Protein AF-A0A1H7Q7K9-F1 (afdb_monomer_lite)

pLDDT: mean 92.27, std 8.22, range [51.34, 98.81]

Foldseek 3Di:
DDPLLLLLLCLLPVPADQAFALQDLVSLLCCLVPVLLVQLPCVVWPCQVPDADPVRHRLNVVLSVLLSVLSNVLSVDDADPDLVSVVVSLVVSLVVSCVSCVVHPTPQASLSSLLSNLSSLSNSCNHPPHDCSNCQNRAANDAPLVQCCCVPPLVHDHDPDHSRH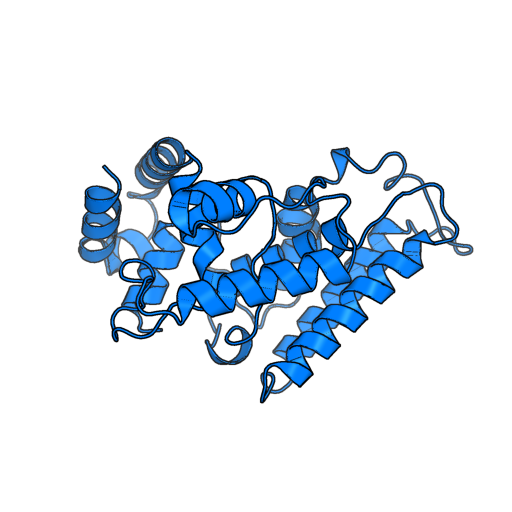DHPVVRVVVRVSLVCSQQDPSNPDQADPVRHGDGNSSVNSVSVLVSPCLVVSVVVCVVCCPPDPSCVVCVVSSVVSNVVSD

Organism: Ruminococcus albus (NCBI:txid1264)

Secondary structure (DSSP, 8-state):
--HHHHHHHHHH-TTS-TT-BTT-HHHHHHIIIIIIHHHT-GGGSTTTTT-B-TTS-BHHHHHHHHHHHHHHHHHHSPPPSSHHHHHHHHHHHHHHHHHTTTTSS----HHHHHHHHHHHHHHHHTSBT--GGGGTTPPP--SHHHHHHHHHTS-PPPPSS-GGG--HHHHHHHHHHHHHHHHSTT-SSSB-TTSPBPPHHHHHHHHHIIIIIHHHHHHHHHHHTTT-HHHHHHHHHHHHHHHTT-

Sequence (246 aa):
MTKNDWIKLKVLFPYVSTECNISNQEQIENVVCKTAYNDMAPRTLPDISKVKDENGNLLKDVMLKYVTDRFIKYFDESAPKDKHIFDKWHKDTCNEMIKVFEKSSVNFTYGKAQKLINIAFKNFLLFNGAKEEYFTYCHTPIDNNVLYWCKKVAGIKRINCAWSNMNEELYIELQEKISEYLKSDKNTKYLYEDGRPISNLVVDFYAWIEGGNTEKLIIEWGNISTKVKFYIDNEKIINTVLENLQ

Structure (mmCIF, N/CA/C/O backbone):
data_AF-A0A1H7Q7K9-F1
#
_entry.id   AF-A0A1H7Q7K9-F1
#
loop_
_atom_site.group_PDB
_atom_site.id
_atom_site.type_symbol
_atom_site.label_atom_id
_atom_site.label_alt_id
_atom_site.label_comp_id
_atom_site.label_asym_id
_atom_site.label_entity_id
_atom_site.label_seq_id
_atom_site.pdbx_PDB_ins_code
_atom_site.Cartn_x
_atom_site.Cartn_y
_atom_site.Cartn_z
_atom_site.occupancy
_atom_site.B_iso_or_equiv
_atom_site.auth_seq_id
_atom_site.auth_comp_id
_atom_site.auth_asym_id
_atom_site.auth_atom_id
_atom_site.pdbx_PDB_model_num
ATOM 1 N N . MET A 1 1 ? -13.452 5.553 8.633 1.00 89.12 1 MET A N 1
ATOM 2 C CA . MET A 1 1 ? -12.389 5.764 9.621 1.00 89.12 1 MET A CA 1
ATOM 3 C C . MET A 1 1 ? -12.708 6.988 10.445 1.00 89.12 1 MET A C 1
ATOM 5 O O . MET A 1 1 ? -12.860 8.084 9.911 1.00 89.12 1 MET A O 1
ATOM 9 N N . THR A 1 2 ? -12.822 6.801 11.751 1.00 91.06 2 THR A N 1
ATOM 10 C CA . THR A 1 2 ? -12.902 7.886 12.726 1.00 91.06 2 THR A CA 1
ATOM 11 C C . THR A 1 2 ? -11.518 8.513 12.932 1.00 91.06 2 THR A C 1
ATOM 13 O O . THR A 1 2 ? -10.493 7.966 12.521 1.00 91.06 2 THR A O 1
ATOM 16 N N . LYS A 1 3 ? -11.455 9.657 13.625 1.00 89.50 3 LYS A N 1
ATOM 17 C CA . LYS A 1 3 ? -10.175 10.251 14.052 1.00 89.50 3 LYS A CA 1
ATOM 18 C C . LYS A 1 3 ? -9.341 9.275 14.899 1.00 89.50 3 LYS A C 1
ATOM 20 O O . LYS A 1 3 ? -8.119 9.263 14.794 1.00 89.50 3 LYS A O 1
ATOM 25 N N . ASN A 1 4 ? -9.988 8.458 15.724 1.00 91.50 4 ASN A N 1
ATOM 26 C CA . ASN A 1 4 ? -9.293 7.490 16.564 1.00 91.50 4 ASN A CA 1
ATOM 27 C C . ASN A 1 4 ? -8.711 6.342 15.740 1.00 91.50 4 ASN A C 1
ATOM 29 O O . ASN A 1 4 ? -7.586 5.941 16.019 1.00 91.50 4 ASN A O 1
ATOM 33 N N . ASP A 1 5 ? -9.410 5.859 14.703 1.00 93.88 5 ASP A N 1
ATOM 34 C CA . ASP A 1 5 ? -8.844 4.871 13.771 1.00 93.88 5 ASP A CA 1
ATOM 35 C C . ASP A 1 5 ? -7.535 5.400 13.175 1.00 93.88 5 ASP A C 1
ATOM 37 O O . ASP A 1 5 ? -6.510 4.726 13.212 1.00 93.88 5 ASP A O 1
ATOM 41 N N . TRP A 1 6 ? -7.536 6.655 12.722 1.00 91.00 6 TRP A N 1
ATOM 42 C CA . TRP A 1 6 ? -6.348 7.324 12.196 1.00 91.00 6 TRP A CA 1
ATOM 43 C C . TRP A 1 6 ? -5.182 7.373 13.187 1.00 91.00 6 TRP A C 1
ATOM 45 O O . TRP A 1 6 ? -4.042 7.072 12.825 1.00 91.00 6 TRP A O 1
ATOM 55 N N . ILE A 1 7 ? -5.459 7.726 14.444 1.00 89.94 7 ILE A N 1
ATOM 56 C CA . ILE A 1 7 ? -4.451 7.742 15.511 1.00 89.94 7 ILE A CA 1
ATOM 57 C C . ILE A 1 7 ? -3.912 6.329 15.744 1.00 89.94 7 ILE A C 1
ATOM 59 O O . ILE A 1 7 ? -2.696 6.155 15.786 1.00 89.94 7 ILE A O 1
ATOM 63 N N . LYS A 1 8 ? -4.785 5.315 15.817 1.00 91.81 8 LYS A N 1
ATOM 64 C CA . LYS A 1 8 ? -4.384 3.909 15.968 1.00 91.81 8 LYS A CA 1
ATOM 65 C C . LYS A 1 8 ? -3.442 3.473 14.850 1.00 91.81 8 LYS A C 1
ATOM 67 O O . LYS A 1 8 ? -2.411 2.878 15.141 1.00 91.81 8 LYS A O 1
ATOM 72 N N . LEU A 1 9 ? -3.726 3.810 13.591 1.00 92.81 9 LEU A N 1
ATOM 73 C CA . LEU A 1 9 ? -2.841 3.454 12.474 1.00 92.81 9 LEU A CA 1
ATOM 74 C C . LEU A 1 9 ? -1.466 4.122 12.573 1.00 92.81 9 LEU A C 1
ATOM 76 O O . LEU A 1 9 ? -0.460 3.471 12.294 1.00 92.81 9 LEU A O 1
ATOM 80 N N . LYS A 1 10 ? -1.398 5.380 13.031 1.00 89.56 10 LYS A N 1
ATOM 81 C CA . LYS A 1 10 ? -0.114 6.040 13.323 1.00 89.56 10 LYS A CA 1
ATOM 82 C C . LYS A 1 10 ? 0.629 5.354 14.470 1.00 89.56 10 LYS A C 1
ATOM 84 O O . LYS A 1 10 ? 1.845 5.219 14.391 1.00 89.56 10 LYS A O 1
ATOM 89 N N . VAL A 1 11 ? -0.083 4.863 15.488 1.00 87.69 11 VAL A N 1
ATOM 90 C CA . VAL A 1 11 ? 0.513 4.052 16.563 1.00 87.69 11 VAL A CA 1
ATOM 91 C C . VAL A 1 11 ? 1.076 2.747 16.031 1.00 87.69 11 VAL A C 1
ATOM 93 O O . VAL A 1 11 ? 2.208 2.415 16.347 1.00 87.69 11 VAL A O 1
ATOM 96 N N . LEU A 1 12 ? 0.349 2.034 15.177 1.00 89.81 12 LEU A N 1
ATOM 97 C CA . LEU A 1 12 ? 0.816 0.769 14.603 1.00 89.81 12 LEU A CA 1
ATOM 98 C C . LEU A 1 12 ? 1.951 0.952 13.578 1.00 89.81 12 LEU A C 1
ATOM 100 O O . LEU A 1 12 ? 2.609 -0.022 13.212 1.00 89.81 12 LEU A O 1
ATOM 104 N N . PHE A 1 13 ? 2.191 2.179 13.103 1.00 89.00 13 PHE A N 1
ATOM 105 C CA . PHE A 1 13 ? 3.222 2.484 12.112 1.00 89.00 13 PHE A CA 1
ATOM 106 C C . PHE A 1 13 ? 3.835 3.889 12.317 1.00 89.00 13 PHE A C 1
ATOM 108 O O . PHE A 1 13 ? 3.563 4.813 11.545 1.00 89.00 13 PHE A O 1
ATOM 115 N N . PRO A 1 14 ? 4.704 4.062 13.332 1.00 84.56 14 PRO A N 1
ATOM 116 C CA . PRO A 1 14 ? 5.235 5.364 13.756 1.00 84.56 14 PRO A CA 1
ATOM 117 C C . PRO A 1 14 ? 6.349 5.917 12.855 1.00 84.56 14 PRO A C 1
ATOM 119 O O . PRO A 1 14 ? 6.965 6.929 13.171 1.00 84.56 14 PRO A O 1
ATOM 122 N N . TYR A 1 15 ? 6.630 5.261 11.729 1.00 83.38 15 TYR A N 1
ATOM 123 C CA . TYR A 1 15 ? 7.745 5.604 10.841 1.00 83.38 15 TYR A CA 1
ATOM 124 C C . TYR A 1 15 ? 7.428 6.743 9.863 1.00 83.38 15 TYR A C 1
ATOM 126 O O . TYR A 1 15 ? 8.313 7.196 9.138 1.00 83.38 15 TYR A O 1
ATOM 134 N N . VAL A 1 16 ? 6.174 7.202 9.823 1.00 84.62 16 VAL A N 1
ATOM 135 C CA . VAL A 1 16 ? 5.747 8.325 8.983 1.00 84.62 16 VAL A CA 1
ATOM 136 C C . VAL A 1 16 ? 5.704 9.599 9.814 1.00 84.62 16 VAL A C 1
ATOM 138 O O . VAL A 1 16 ? 4.976 9.681 10.802 1.00 84.62 16 VAL A O 1
ATOM 141 N N . SER A 1 17 ? 6.462 10.608 9.381 1.00 82.19 17 SER A N 1
ATOM 142 C CA . SER A 1 17 ? 6.472 11.926 10.020 1.00 82.19 17 SER A CA 1
ATOM 143 C C . SER A 1 17 ? 5.072 12.542 10.055 1.00 82.19 17 SER A C 1
ATOM 145 O O . SER A 1 17 ? 4.328 12.505 9.072 1.00 82.19 17 SER A O 1
ATOM 147 N N . THR A 1 18 ? 4.728 13.170 11.180 1.00 78.94 18 THR A N 1
ATOM 148 C CA . THR A 1 18 ? 3.452 13.876 11.364 1.00 78.94 18 THR A CA 1
ATOM 149 C C . THR A 1 18 ? 3.328 15.132 10.512 1.00 78.94 18 THR A C 1
ATOM 151 O O . THR A 1 18 ? 2.221 15.638 10.364 1.00 78.94 18 THR A O 1
ATOM 154 N N . GLU A 1 19 ? 4.429 15.604 9.926 1.00 85.25 19 GLU A N 1
ATOM 155 C CA . GLU A 1 19 ? 4.482 16.820 9.108 1.00 85.25 19 GLU A CA 1
ATOM 156 C C . GLU A 1 19 ? 4.319 16.545 7.603 1.00 85.25 19 GLU A C 1
ATOM 158 O O . GLU A 1 19 ? 4.239 17.478 6.802 1.00 85.25 19 GLU A O 1
ATOM 163 N N . CYS A 1 20 ? 4.270 15.275 7.189 1.00 91.06 20 CYS A N 1
ATOM 164 C CA . CYS A 1 20 ? 4.029 14.919 5.793 1.00 91.06 20 CYS A CA 1
ATOM 165 C C . CYS A 1 20 ? 2.588 15.249 5.374 1.00 91.06 20 CYS A C 1
ATOM 167 O O . CYS A 1 20 ? 1.647 15.057 6.144 1.00 91.06 20 CYS A O 1
ATOM 169 N N . ASN A 1 21 ? 2.406 15.724 4.144 1.00 94.44 21 ASN A N 1
ATOM 170 C CA . ASN A 1 21 ? 1.143 16.168 3.573 1.00 94.44 21 ASN A CA 1
ATOM 171 C C . ASN A 1 21 ? 0.949 15.578 2.171 1.00 94.44 21 ASN A C 1
ATOM 173 O O . ASN A 1 21 ? 1.862 15.585 1.347 1.00 94.44 21 ASN A O 1
ATOM 177 N N . ILE A 1 22 ? -0.257 15.078 1.903 1.00 93.94 22 ILE A N 1
ATOM 178 C CA . ILE A 1 22 ? -0.595 14.394 0.653 1.00 93.94 22 ILE A CA 1
ATOM 179 C C . ILE A 1 22 ? -0.565 15.308 -0.573 1.00 93.94 22 ILE A C 1
ATOM 181 O O . ILE A 1 22 ? -0.350 14.823 -1.674 1.00 93.94 22 ILE A O 1
ATOM 185 N N . SER A 1 23 ? -0.720 16.624 -0.406 1.00 93.50 23 SER A N 1
ATOM 186 C CA . SER A 1 23 ? -0.641 17.579 -1.516 1.00 93.50 23 SER A CA 1
ATOM 187 C C . SER A 1 23 ? 0.794 17.995 -1.864 1.00 93.50 23 SER A C 1
ATOM 189 O O . SER A 1 23 ? 0.994 18.817 -2.756 1.00 93.50 23 SER A O 1
ATOM 191 N N . ASN A 1 24 ? 1.805 17.507 -1.138 1.00 97.00 24 ASN A N 1
ATOM 192 C CA . ASN A 1 24 ? 3.201 17.848 -1.392 1.00 97.00 24 ASN A CA 1
ATOM 193 C C . ASN A 1 24 ? 3.852 16.800 -2.310 1.00 97.00 24 ASN A C 1
ATOM 195 O O . ASN A 1 24 ? 4.164 15.684 -1.890 1.00 97.00 24 ASN A O 1
ATOM 199 N N . GLN A 1 25 ? 4.103 17.192 -3.560 1.00 97.25 25 GLN A N 1
ATOM 200 C CA . GLN A 1 25 ? 4.668 16.317 -4.591 1.00 97.25 25 GLN A CA 1
ATOM 201 C C . GLN A 1 25 ? 6.080 15.808 -4.256 1.00 97.25 25 GLN A C 1
ATOM 203 O O . GLN A 1 25 ? 6.378 14.644 -4.512 1.00 97.25 25 GLN A O 1
ATOM 208 N N . GLU A 1 26 ? 6.928 16.618 -3.613 1.00 97.25 26 GLU A N 1
ATOM 209 C CA . GLU A 1 26 ? 8.268 16.188 -3.185 1.00 97.25 26 GLU A CA 1
ATOM 210 C C . GLU A 1 26 ? 8.178 15.109 -2.093 1.00 97.25 26 GLU A C 1
ATOM 212 O O . GLU A 1 26 ? 8.974 14.170 -2.039 1.00 97.25 26 GLU A O 1
ATOM 217 N N . GLN A 1 27 ? 7.185 15.204 -1.208 1.00 97.12 27 GLN A N 1
ATOM 218 C CA . GLN A 1 27 ? 6.954 14.187 -0.181 1.00 97.12 27 GLN A CA 1
ATOM 219 C C . GLN A 1 27 ? 6.380 12.896 -0.782 1.00 97.12 27 GLN A C 1
ATOM 221 O O . GLN A 1 27 ? 6.776 11.811 -0.349 1.00 97.12 27 GLN A O 1
ATOM 226 N N . ILE A 1 28 ? 5.525 12.997 -1.809 1.00 97.94 28 ILE A N 1
ATOM 227 C CA . ILE A 1 28 ? 5.085 11.844 -2.612 1.00 97.94 28 ILE A CA 1
ATOM 228 C C . ILE A 1 28 ? 6.293 11.153 -3.249 1.00 97.94 28 ILE A C 1
ATOM 230 O O . ILE A 1 28 ? 6.484 9.949 -3.060 1.00 97.94 28 ILE A O 1
ATOM 234 N N . GLU A 1 29 ? 7.138 11.912 -3.948 1.00 98.19 29 GLU A N 1
ATOM 235 C CA . GLU A 1 29 ? 8.346 11.392 -4.587 1.00 98.19 29 GLU A CA 1
ATOM 236 C C . GLU A 1 29 ? 9.267 10.715 -3.568 1.00 98.19 29 GLU A C 1
ATOM 238 O O . GLU A 1 29 ? 9.725 9.596 -3.788 1.00 98.19 29 GLU A O 1
ATOM 243 N N . ASN A 1 30 ? 9.496 11.344 -2.413 1.00 97.62 30 ASN A N 1
ATOM 244 C CA . ASN A 1 30 ? 10.330 10.774 -1.359 1.00 97.62 30 ASN A CA 1
ATOM 245 C C . ASN A 1 30 ? 9.807 9.414 -0.867 1.00 97.62 30 ASN A C 1
ATOM 247 O O . ASN A 1 30 ? 10.607 8.495 -0.674 1.00 97.62 30 ASN A O 1
ATOM 251 N N . VAL A 1 31 ? 8.493 9.246 -0.691 1.00 97.75 31 VAL A N 1
ATOM 252 C CA . VAL A 1 31 ? 7.916 7.944 -0.314 1.00 97.75 31 VAL A CA 1
ATOM 253 C C . VAL A 1 31 ? 8.143 6.911 -1.408 1.00 97.75 31 VAL A C 1
ATOM 255 O O . VAL A 1 31 ? 8.608 5.813 -1.101 1.00 97.75 31 VAL A O 1
ATOM 258 N N . VAL A 1 32 ? 7.853 7.246 -2.667 1.00 98.38 32 VAL A N 1
ATOM 259 C CA . VAL A 1 32 ? 8.001 6.320 -3.800 1.00 98.38 32 VAL A CA 1
ATOM 260 C C . VAL A 1 32 ? 9.465 5.909 -3.974 1.00 98.38 32 VAL A C 1
ATOM 262 O O . VAL A 1 32 ? 9.781 4.719 -3.961 1.00 98.38 32 VAL A O 1
ATOM 265 N N . CYS A 1 33 ? 10.367 6.885 -4.072 1.00 97.50 33 CYS A N 1
ATOM 266 C CA . CYS A 1 33 ? 11.774 6.692 -4.421 1.00 97.50 33 CYS A CA 1
ATOM 267 C C . CYS A 1 33 ? 12.642 6.164 -3.272 1.00 97.50 33 CYS A C 1
ATOM 269 O O . CYS A 1 33 ? 13.728 5.640 -3.530 1.00 97.50 33 CYS A O 1
ATOM 271 N N . LYS A 1 34 ? 12.201 6.300 -2.013 1.00 96.19 34 LYS A N 1
ATOM 272 C CA . LYS A 1 34 ? 12.960 5.845 -0.836 1.00 96.19 34 LYS A CA 1
ATOM 273 C C . LYS A 1 34 ? 12.191 4.797 -0.050 1.00 96.19 34 LYS A C 1
ATOM 275 O O . LYS A 1 34 ? 12.585 3.636 -0.061 1.00 96.19 34 LYS A O 1
ATOM 280 N N . THR A 1 35 ? 11.118 5.181 0.636 1.00 94.75 35 THR A N 1
ATOM 281 C CA . THR A 1 35 ? 10.438 4.302 1.600 1.00 94.75 35 THR A CA 1
ATOM 282 C C . THR A 1 35 ? 9.871 3.052 0.931 1.00 94.75 35 THR A C 1
ATOM 284 O O . THR A 1 35 ? 10.253 1.937 1.280 1.00 94.75 35 THR A O 1
ATOM 287 N N . ALA A 1 36 ? 9.012 3.230 -0.070 1.00 97.25 36 ALA A N 1
ATOM 288 C CA . ALA A 1 36 ? 8.368 2.136 -0.783 1.00 97.25 36 ALA A CA 1
ATOM 289 C C . ALA A 1 36 ? 9.356 1.342 -1.643 1.00 97.25 36 ALA A C 1
ATOM 291 O O . ALA A 1 36 ? 9.327 0.110 -1.641 1.00 97.25 36 ALA A O 1
ATOM 292 N N . TYR A 1 37 ? 10.272 2.033 -2.331 1.00 97.38 37 TYR A N 1
ATOM 293 C CA . TYR A 1 37 ? 11.316 1.376 -3.111 1.00 97.38 37 TYR A CA 1
ATOM 294 C C . TYR A 1 37 ? 12.200 0.468 -2.252 1.00 97.38 37 TYR A C 1
ATOM 296 O O . TYR A 1 37 ? 12.465 -0.658 -2.659 1.00 97.38 37 TYR A O 1
ATOM 304 N N . ASN A 1 38 ? 12.625 0.912 -1.064 1.00 95.25 38 ASN A N 1
ATOM 305 C CA . ASN A 1 38 ? 13.453 0.102 -0.169 1.00 95.25 38 ASN A CA 1
ATOM 306 C C . ASN A 1 38 ? 12.679 -1.085 0.422 1.00 95.25 38 ASN A C 1
ATOM 308 O O . ASN A 1 38 ? 13.246 -2.175 0.546 1.00 95.25 38 ASN A O 1
ATOM 312 N N . ASP A 1 39 ? 11.394 -0.901 0.741 1.00 94.00 39 ASP A N 1
ATOM 313 C CA . ASP A 1 39 ? 10.539 -1.955 1.303 1.00 94.00 39 ASP A CA 1
ATOM 314 C C . ASP A 1 39 ? 10.212 -3.067 0.290 1.00 94.00 39 ASP A C 1
ATOM 316 O O . ASP A 1 39 ? 10.193 -4.248 0.635 1.00 94.00 39 ASP A O 1
ATOM 320 N N . MET A 1 40 ? 10.110 -2.729 -1.001 1.00 94.75 40 MET A N 1
ATOM 321 C CA . MET A 1 40 ? 10.013 -3.693 -2.112 1.00 94.75 40 MET A CA 1
ATOM 322 C C . MET A 1 40 ? 11.236 -4.641 -2.207 1.00 94.75 40 MET A C 1
ATOM 324 O O . MET A 1 40 ? 11.249 -5.581 -3.003 1.00 94.75 40 MET A O 1
ATOM 328 N N . ALA A 1 41 ? 12.266 -4.446 -1.378 1.00 85.56 41 ALA A N 1
ATOM 329 C CA . ALA A 1 41 ? 13.483 -5.248 -1.309 1.00 85.56 41 ALA A CA 1
ATOM 330 C C . ALA A 1 41 ? 14.289 -5.236 -2.626 1.00 85.56 41 ALA A C 1
ATOM 332 O O . ALA A 1 41 ? 14.555 -6.292 -3.213 1.00 85.56 41 ALA A O 1
ATOM 333 N N . PRO A 1 42 ? 14.775 -4.061 -3.070 1.00 81.94 42 PRO A N 1
ATOM 334 C CA . PRO A 1 42 ? 15.469 -3.894 -4.346 1.00 81.94 42 PRO A CA 1
ATOM 335 C C . PRO A 1 42 ? 16.806 -4.642 -4.379 1.00 81.94 42 PRO A C 1
ATOM 337 O O . PRO A 1 42 ? 17.287 -5.013 -5.441 1.00 81.94 42 PRO A O 1
ATOM 340 N N . ARG A 1 43 ? 17.364 -4.983 -3.210 1.00 85.00 43 ARG A N 1
ATOM 341 C CA . ARG A 1 43 ? 18.500 -5.911 -3.063 1.00 85.00 43 ARG A CA 1
ATOM 342 C C . ARG A 1 43 ? 18.269 -7.298 -3.683 1.00 85.00 43 ARG A C 1
ATOM 344 O O . ARG A 1 43 ? 19.218 -8.055 -3.836 1.00 85.00 43 ARG A O 1
ATOM 351 N N . THR A 1 44 ? 17.020 -7.653 -3.989 1.00 86.88 44 THR A N 1
ATOM 352 C CA . THR A 1 44 ? 16.647 -8.902 -4.675 1.00 86.88 44 THR A CA 1
ATOM 353 C C . THR A 1 44 ? 16.596 -8.762 -6.200 1.00 86.88 44 THR A C 1
ATOM 355 O O . THR A 1 44 ? 16.273 -9.726 -6.890 1.00 86.88 44 THR A O 1
ATOM 358 N N . LEU A 1 45 ? 16.908 -7.576 -6.728 1.00 91.38 45 LEU A N 1
ATOM 359 C CA . LEU A 1 45 ? 16.941 -7.254 -8.149 1.00 91.38 45 LEU A CA 1
ATOM 360 C C . LEU A 1 45 ? 18.393 -6.978 -8.563 1.00 91.38 45 LEU A C 1
ATOM 362 O O . LEU A 1 45 ? 18.846 -5.834 -8.473 1.00 91.38 45 LEU A O 1
ATOM 366 N N . PRO A 1 46 ? 19.158 -8.006 -8.975 1.00 90.38 46 PRO A N 1
ATOM 367 C CA . PRO A 1 46 ? 20.505 -7.782 -9.481 1.00 90.38 46 PRO A CA 1
ATOM 368 C C . PRO A 1 46 ? 20.460 -6.831 -10.683 1.00 90.38 46 PRO A C 1
ATOM 370 O O . PRO A 1 46 ? 19.500 -6.822 -11.448 1.00 90.38 46 PRO A O 1
ATOM 373 N N . ASP A 1 47 ? 21.496 -6.005 -10.813 1.00 91.81 47 ASP A N 1
ATOM 374 C CA . ASP A 1 47 ? 21.706 -5.062 -11.920 1.00 91.81 47 ASP A CA 1
ATOM 375 C C . ASP A 1 47 ? 20.668 -3.940 -12.101 1.00 91.81 47 ASP A C 1
ATOM 377 O O . ASP A 1 47 ? 20.853 -3.097 -12.980 1.00 91.81 47 ASP A O 1
ATOM 381 N N . ILE A 1 48 ? 19.662 -3.814 -11.224 1.00 93.12 48 ILE A N 1
ATOM 382 C CA . ILE A 1 48 ? 18.678 -2.712 -11.282 1.00 93.12 48 ILE A CA 1
ATOM 383 C C . ILE A 1 48 ? 19.320 -1.317 -11.240 1.00 93.12 48 ILE A C 1
ATOM 385 O O . ILE A 1 48 ? 18.784 -0.366 -11.800 1.00 93.12 48 ILE A O 1
ATOM 389 N N . SER A 1 49 ? 20.488 -1.187 -10.611 1.00 90.56 49 SER A N 1
ATOM 390 C CA . SER A 1 49 ? 21.258 0.061 -10.551 1.00 90.56 49 SER A CA 1
ATOM 391 C C . SER A 1 49 ? 22.199 0.283 -11.740 1.00 90.56 49 SER A C 1
ATOM 393 O O . SER A 1 49 ? 22.910 1.286 -11.765 1.00 90.56 49 SER A O 1
ATOM 395 N N . LYS A 1 50 ? 22.250 -0.645 -12.701 1.00 93.81 50 LYS A N 1
ATOM 396 C CA . LYS A 1 50 ? 23.193 -0.621 -13.830 1.00 93.81 50 LYS A CA 1
ATOM 397 C C . LYS A 1 50 ? 22.503 -0.546 -15.186 1.00 93.81 50 LYS A C 1
ATOM 399 O O . LYS A 1 50 ? 23.069 0.033 -16.110 1.00 93.81 50 LYS A O 1
ATOM 404 N N . VAL A 1 51 ? 21.321 -1.149 -15.317 1.00 95.94 51 VAL A N 1
ATOM 405 C CA . VAL A 1 51 ? 20.593 -1.212 -16.590 1.00 95.94 51 VAL A CA 1
ATOM 406 C C . VAL A 1 51 ? 20.047 0.156 -16.997 1.00 95.94 51 VAL A C 1
ATOM 408 O O . VAL A 1 51 ? 19.527 0.907 -16.167 1.00 95.94 51 VAL A O 1
ATOM 411 N N . LYS A 1 52 ? 20.171 0.472 -18.288 1.00 97.06 52 LYS A N 1
ATOM 412 C CA . LYS A 1 52 ? 19.808 1.765 -18.870 1.00 97.06 52 LYS A CA 1
ATOM 413 C C . LYS A 1 52 ? 18.916 1.602 -20.098 1.00 97.06 52 LYS A C 1
ATOM 415 O O . LYS A 1 52 ? 18.963 0.556 -20.743 1.00 97.06 52 LYS A O 1
ATOM 420 N N . ASP A 1 53 ? 18.128 2.628 -20.400 1.00 94.81 53 ASP A N 1
ATOM 421 C CA . ASP A 1 53 ? 17.421 2.757 -21.675 1.00 94.81 53 ASP A CA 1
ATOM 422 C C . ASP A 1 53 ? 18.375 3.171 -22.816 1.00 94.81 53 ASP A C 1
ATOM 424 O O . ASP A 1 53 ? 19.575 3.383 -22.616 1.00 94.81 53 ASP A O 1
ATOM 428 N N . GLU A 1 54 ? 17.831 3.296 -24.027 1.00 92.88 54 GLU A N 1
ATOM 429 C CA . GLU A 1 54 ? 18.558 3.743 -25.225 1.00 92.88 54 GLU A CA 1
ATOM 430 C C . GLU A 1 54 ? 19.133 5.166 -25.114 1.00 92.88 54 GLU A C 1
ATOM 432 O O . GLU A 1 54 ? 20.104 5.492 -25.794 1.00 92.88 54 GLU A O 1
ATOM 437 N N . ASN A 1 55 ? 18.578 5.988 -24.220 1.00 94.31 55 ASN A N 1
ATOM 438 C CA . ASN A 1 55 ? 19.006 7.360 -23.957 1.00 94.31 55 ASN A CA 1
ATOM 439 C C . ASN A 1 55 ? 20.025 7.446 -22.805 1.00 94.31 55 ASN A C 1
ATOM 441 O O . ASN A 1 55 ? 20.482 8.534 -22.456 1.00 94.31 55 ASN A O 1
ATOM 445 N N . GLY A 1 56 ? 20.405 6.313 -22.206 1.00 95.31 56 GLY A N 1
ATOM 446 C CA . GLY A 1 56 ? 21.365 6.237 -21.108 1.00 95.31 56 GLY A CA 1
ATOM 447 C C . GLY A 1 56 ? 20.785 6.503 -19.712 1.00 95.31 56 GLY A C 1
ATOM 448 O O . GLY A 1 56 ? 21.563 6.550 -18.751 1.00 95.31 56 GLY A O 1
ATOM 449 N N . ASN A 1 57 ? 19.462 6.633 -19.567 1.00 97.06 57 ASN A N 1
ATOM 450 C CA . ASN A 1 57 ? 18.792 6.784 -18.273 1.00 97.06 57 ASN A CA 1
ATOM 451 C C . ASN A 1 57 ? 18.702 5.438 -17.561 1.00 97.06 57 ASN A C 1
ATOM 453 O O . ASN A 1 57 ? 18.403 4.424 -18.186 1.00 97.06 57 ASN A O 1
ATOM 457 N N . LEU A 1 58 ? 18.905 5.410 -16.242 1.00 97.31 58 LEU A N 1
ATOM 458 C CA . LEU A 1 58 ? 18.707 4.187 -15.465 1.00 97.31 58 LEU A CA 1
ATOM 459 C C . LEU A 1 58 ? 17.232 3.771 -15.503 1.00 97.31 58 LEU A C 1
ATOM 461 O O . LEU A 1 58 ? 16.359 4.551 -15.124 1.00 97.31 58 LEU A O 1
ATOM 465 N N . LEU A 1 59 ? 16.953 2.520 -15.881 1.00 97.88 59 LEU A N 1
ATOM 466 C CA . LEU A 1 59 ? 15.575 2.012 -15.985 1.00 97.88 59 LEU A CA 1
ATOM 467 C C . LEU A 1 59 ? 14.820 2.114 -14.652 1.00 97.88 59 LEU A C 1
ATOM 469 O O . LEU A 1 59 ? 13.635 2.428 -14.616 1.00 97.88 59 LEU A O 1
ATOM 473 N N . LYS A 1 60 ? 15.529 1.919 -13.535 1.00 96.94 60 LYS A N 1
ATOM 474 C CA . LYS A 1 60 ? 15.012 2.154 -12.182 1.00 96.94 60 LYS A CA 1
ATOM 475 C C . LYS A 1 60 ? 14.461 3.570 -12.015 1.00 96.94 60 LYS A C 1
ATOM 477 O O . LYS A 1 60 ? 13.369 3.730 -11.482 1.00 96.94 60 LYS A O 1
ATOM 482 N N . ASP A 1 61 ? 15.209 4.581 -12.440 1.00 97.81 61 ASP A N 1
ATOM 483 C CA . ASP A 1 61 ? 14.817 5.974 -12.241 1.00 97.81 61 ASP A CA 1
ATOM 484 C C . ASP A 1 61 ? 13.669 6.347 -13.196 1.00 97.81 61 ASP A C 1
ATOM 486 O O . ASP A 1 61 ? 12.746 7.047 -12.787 1.00 97.81 61 ASP A O 1
ATOM 490 N N . VAL A 1 62 ? 13.640 5.775 -14.409 1.00 98.12 62 VAL A N 1
ATOM 491 C CA . VAL A 1 62 ? 12.490 5.860 -15.333 1.00 98.12 62 VAL A CA 1
ATOM 492 C C . VAL A 1 62 ? 11.220 5.285 -14.691 1.00 98.12 62 VAL A C 1
ATOM 494 O O . VAL A 1 62 ? 10.186 5.953 -14.659 1.00 98.12 62 VAL A O 1
ATOM 497 N N . MET A 1 63 ? 11.295 4.075 -14.124 1.00 98.38 63 MET A N 1
ATOM 498 C CA . MET A 1 63 ? 10.173 3.437 -13.424 1.00 98.38 63 MET A CA 1
ATOM 499 C C . MET A 1 63 ? 9.725 4.258 -12.204 1.00 98.38 63 MET A C 1
ATOM 501 O O . MET A 1 63 ? 8.527 4.473 -12.026 1.00 98.38 63 MET A O 1
ATOM 505 N N . LEU A 1 64 ? 10.655 4.723 -11.362 1.00 98.56 64 LEU A N 1
ATOM 506 C CA . LEU A 1 64 ? 10.314 5.506 -10.168 1.00 98.56 64 LEU A CA 1
ATOM 507 C C . LEU A 1 64 ? 9.653 6.832 -10.537 1.00 98.56 64 LEU A C 1
ATOM 509 O O . LEU A 1 64 ? 8.636 7.179 -9.939 1.00 98.56 64 LEU A O 1
ATOM 513 N N . LYS A 1 65 ? 10.171 7.529 -11.554 1.00 98.50 65 LYS A N 1
ATOM 514 C CA . LYS A 1 65 ? 9.555 8.756 -12.058 1.00 98.50 65 LYS A CA 1
ATOM 515 C C . LYS A 1 65 ? 8.129 8.493 -12.543 1.00 98.50 65 LYS A C 1
ATOM 517 O O . LYS A 1 65 ? 7.216 9.210 -12.145 1.00 98.50 65 LYS A O 1
ATOM 522 N N . TYR A 1 66 ? 7.929 7.444 -13.345 1.00 98.62 66 TYR A N 1
ATOM 523 C CA . TYR A 1 66 ? 6.600 7.058 -13.819 1.00 98.62 66 TYR A CA 1
ATOM 524 C C . TYR A 1 66 ? 5.629 6.833 -12.652 1.00 98.62 66 TYR A C 1
ATOM 526 O O . TYR A 1 66 ? 4.534 7.389 -12.647 1.00 98.62 66 TYR A O 1
ATOM 534 N N . VAL A 1 67 ? 6.025 6.066 -11.633 1.00 98.69 67 VAL A N 1
ATOM 535 C CA . VAL A 1 67 ? 5.159 5.792 -10.476 1.00 98.69 67 VAL A CA 1
ATOM 536 C C . VAL A 1 67 ? 4.867 7.061 -9.669 1.00 98.69 67 VAL A C 1
ATOM 538 O O . VAL A 1 67 ? 3.720 7.271 -9.276 1.00 98.69 67 VAL A O 1
ATOM 541 N N . THR A 1 68 ? 5.857 7.929 -9.455 1.00 98.75 68 THR A N 1
ATOM 542 C CA . THR A 1 68 ? 5.656 9.228 -8.794 1.00 98.75 68 THR A CA 1
ATOM 543 C C . THR A 1 68 ? 4.632 10.079 -9.545 1.00 98.75 68 THR A C 1
ATOM 545 O O . THR A 1 68 ? 3.657 10.522 -8.938 1.00 98.75 68 THR A O 1
ATOM 548 N N . ASP A 1 69 ? 4.782 10.234 -10.864 1.00 98.62 69 ASP A N 1
ATOM 549 C CA . ASP A 1 69 ? 3.843 10.998 -11.697 1.00 98.62 69 ASP A CA 1
ATOM 550 C C . ASP A 1 69 ? 2.417 10.411 -11.615 1.00 98.62 69 ASP A C 1
ATOM 552 O O . ASP A 1 69 ? 1.427 11.145 -11.558 1.00 98.62 69 ASP A O 1
ATOM 556 N N . ARG A 1 70 ? 2.296 9.074 -11.561 1.00 98.56 70 ARG A N 1
ATOM 557 C CA . ARG A 1 70 ? 1.010 8.374 -11.399 1.00 98.56 70 ARG A CA 1
ATOM 558 C C . ARG A 1 70 ? 0.342 8.690 -10.064 1.00 98.56 70 ARG A C 1
ATOM 560 O O . ARG A 1 70 ? -0.873 8.876 -10.054 1.00 98.56 70 ARG A O 1
ATOM 567 N N . PHE A 1 71 ? 1.098 8.754 -8.968 1.00 98.75 71 PHE A N 1
ATOM 568 C CA . PHE A 1 71 ? 0.564 9.115 -7.652 1.00 98.75 71 PHE A CA 1
ATOM 569 C C . PHE A 1 71 ? 0.188 10.590 -7.553 1.00 98.75 71 PHE A C 1
ATOM 571 O O . PHE A 1 71 ? -0.888 10.888 -7.046 1.00 98.75 71 PHE A O 1
ATOM 578 N N . ILE A 1 72 ? 1.024 11.497 -8.067 1.00 98.44 72 ILE A N 1
ATOM 579 C CA . ILE A 1 72 ? 0.706 12.933 -8.113 1.00 98.44 72 ILE A CA 1
ATOM 580 C C . ILE A 1 72 ? -0.637 13.129 -8.818 1.00 98.44 72 ILE A C 1
ATOM 582 O O . ILE A 1 72 ? -1.570 13.677 -8.240 1.00 98.44 72 ILE A O 1
ATOM 586 N N . LYS A 1 73 ? -0.783 12.551 -10.016 1.00 98.06 73 LYS A N 1
ATOM 587 C CA . LYS A 1 73 ? -2.042 12.598 -10.761 1.00 98.06 73 LYS A CA 1
ATOM 588 C C . LYS A 1 73 ? -3.210 11.969 -9.992 1.00 98.06 73 LYS A C 1
ATOM 590 O O . LYS A 1 73 ? -4.303 12.521 -9.998 1.00 98.06 73 LYS A O 1
ATOM 595 N N . TYR A 1 74 ? -2.990 10.825 -9.342 1.00 98.12 74 TYR A N 1
ATOM 596 C CA . TYR A 1 74 ? -4.026 10.135 -8.570 1.00 98.12 74 TYR A CA 1
ATOM 597 C C . TYR A 1 74 ? -4.599 11.007 -7.445 1.00 98.12 74 TYR A C 1
ATOM 599 O O . TYR A 1 74 ? -5.804 10.967 -7.215 1.00 98.12 74 TYR A O 1
ATOM 607 N N . PHE A 1 75 ? -3.760 11.791 -6.759 1.00 97.50 75 PHE A N 1
ATOM 608 C CA . PHE A 1 75 ? -4.195 12.670 -5.668 1.00 97.50 75 PHE A CA 1
ATOM 609 C C . PHE A 1 75 ? -4.655 14.061 -6.132 1.00 97.50 75 PHE A C 1
ATOM 611 O O . PHE A 1 75 ? -5.417 14.701 -5.409 1.00 97.50 75 PHE A O 1
ATOM 618 N N . ASP A 1 76 ? -4.256 14.504 -7.329 1.00 95.75 76 ASP A N 1
ATOM 619 C CA . ASP A 1 76 ? -4.771 15.730 -7.962 1.00 95.75 76 ASP A CA 1
ATOM 620 C C . ASP A 1 76 ? -6.181 15.536 -8.563 1.00 95.75 76 ASP A C 1
ATOM 622 O O . ASP A 1 76 ? -6.946 16.492 -8.711 1.00 95.75 76 ASP A O 1
ATOM 626 N N . GLU A 1 77 ? -6.549 14.299 -8.908 1.00 94.75 77 GLU A N 1
ATOM 627 C CA . GLU A 1 77 ? -7.871 13.932 -9.424 1.00 94.75 77 GLU A CA 1
ATOM 628 C C . GLU A 1 77 ? -8.852 13.547 -8.303 1.00 94.75 77 GLU A C 1
ATOM 630 O O . 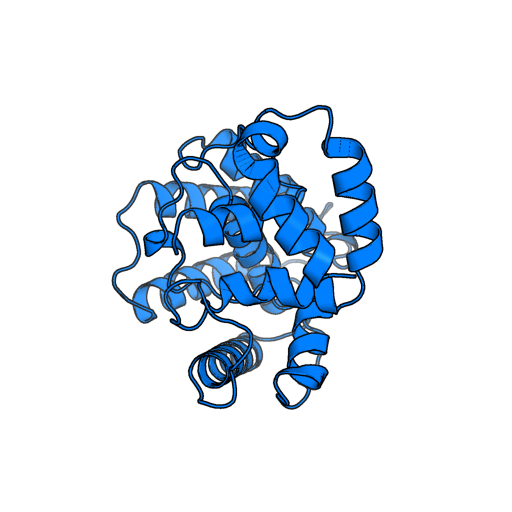GLU A 1 77 ? -8.490 13.384 -7.140 1.00 94.75 77 GLU A O 1
ATOM 635 N N . SER A 1 78 ? -10.136 13.387 -8.642 1.00 95.25 78 SER A N 1
ATOM 636 C CA . SER A 1 78 ? -11.125 12.850 -7.701 1.00 95.25 78 SER A CA 1
ATOM 637 C C . SER A 1 78 ? -10.824 11.391 -7.357 1.00 95.25 78 SER A C 1
ATOM 639 O O . SER A 1 78 ? -10.516 10.609 -8.260 1.00 95.25 78 SER A O 1
ATOM 641 N N . ALA A 1 79 ? -11.026 11.008 -6.095 1.00 97.12 79 ALA A N 1
ATOM 642 C CA . ALA A 1 79 ? -10.877 9.628 -5.642 1.00 97.12 79 ALA A CA 1
ATOM 643 C C . ALA A 1 79 ? -11.648 8.613 -6.521 1.00 97.12 79 ALA A C 1
ATOM 645 O O . ALA A 1 79 ? -12.713 8.945 -7.063 1.00 97.12 79 ALA A O 1
ATOM 646 N N . PRO A 1 80 ? -11.153 7.364 -6.658 1.00 97.50 80 PRO A N 1
ATOM 647 C CA . PRO A 1 80 ? -11.838 6.336 -7.435 1.00 97.50 80 PRO A CA 1
ATOM 648 C C . PRO A 1 80 ? -13.266 6.111 -6.939 1.00 97.50 80 PRO A C 1
ATOM 650 O O . PRO A 1 80 ? -13.506 5.955 -5.744 1.00 97.50 80 PRO A O 1
ATOM 653 N N . LYS A 1 81 ? -14.222 6.061 -7.870 1.00 97.25 81 LYS A N 1
ATOM 654 C CA . LYS A 1 81 ? -15.647 5.903 -7.531 1.00 97.25 81 LYS A CA 1
ATOM 655 C C . LYS A 1 81 ? -15.991 4.482 -7.090 1.00 97.25 81 LYS A C 1
ATOM 657 O O . LYS A 1 81 ? -16.894 4.289 -6.282 1.00 97.25 81 LYS A O 1
ATOM 662 N N . ASP A 1 82 ? -15.268 3.499 -7.611 1.00 97.94 82 ASP A N 1
ATOM 663 C CA . ASP A 1 82 ? -15.487 2.083 -7.349 1.00 97.94 82 ASP A CA 1
ATOM 664 C C . ASP A 1 82 ? -14.177 1.283 -7.412 1.00 97.94 82 ASP A C 1
ATOM 666 O O . ASP A 1 82 ? -13.128 1.778 -7.844 1.00 97.94 82 ASP A O 1
ATOM 670 N N . LYS A 1 83 ? -14.266 0.019 -6.980 1.00 97.19 83 LYS A N 1
ATOM 671 C CA . LYS A 1 83 ? -13.151 -0.932 -6.981 1.00 97.19 83 LYS A CA 1
ATOM 672 C C . LYS A 1 83 ? -12.583 -1.152 -8.383 1.00 97.19 83 LYS A C 1
ATOM 674 O O . LYS A 1 83 ? -11.372 -1.207 -8.533 1.00 97.19 83 LYS A O 1
ATOM 679 N N . HIS A 1 84 ? -13.424 -1.231 -9.412 1.00 98.12 84 HIS A N 1
ATOM 680 C CA . HIS A 1 84 ? -12.976 -1.521 -10.774 1.00 98.12 84 HIS A CA 1
ATOM 681 C C . HIS A 1 84 ? -12.084 -0.401 -11.338 1.00 98.12 84 HIS A C 1
ATOM 683 O O . HIS A 1 84 ? -11.077 -0.679 -11.991 1.00 98.12 84 HIS A O 1
ATOM 689 N N . ILE A 1 85 ? -12.404 0.867 -11.055 1.00 98.38 85 ILE A N 1
ATOM 690 C CA . ILE A 1 85 ? -11.560 2.010 -11.434 1.00 98.38 85 ILE A CA 1
ATOM 691 C C . ILE A 1 85 ? -10.189 1.916 -10.756 1.00 98.38 85 ILE A C 1
ATOM 693 O O . ILE A 1 85 ? -9.167 2.096 -11.424 1.00 98.38 85 ILE A O 1
ATOM 697 N N . PHE A 1 86 ? -10.158 1.617 -9.454 1.00 98.56 86 PHE A N 1
ATOM 698 C CA . PHE A 1 86 ? -8.901 1.451 -8.726 1.00 98.56 86 PHE A CA 1
ATOM 699 C C . PHE A 1 86 ? -8.096 0.251 -9.241 1.00 98.56 86 PHE A C 1
ATOM 701 O O . PHE A 1 86 ? -6.917 0.403 -9.551 1.00 98.56 86 PHE A O 1
ATOM 708 N N . ASP A 1 87 ? -8.726 -0.915 -9.394 1.00 98.56 87 ASP A N 1
ATOM 709 C CA . ASP A 1 87 ? -8.087 -2.146 -9.869 1.00 98.56 87 ASP A CA 1
ATOM 710 C C . ASP A 1 87 ? -7.439 -1.934 -11.235 1.00 98.56 87 ASP A C 1
ATOM 712 O O . ASP A 1 87 ? -6.296 -2.340 -11.454 1.00 98.56 87 ASP A O 1
ATOM 716 N N . LYS A 1 88 ? -8.140 -1.242 -12.142 1.00 98.62 88 LYS A N 1
ATOM 717 C CA . LYS A 1 88 ? -7.598 -0.874 -13.448 1.00 98.62 88 LYS A CA 1
ATOM 718 C C . LYS A 1 88 ? -6.395 0.056 -13.306 1.00 98.62 88 LYS A C 1
ATOM 720 O O . LYS A 1 88 ? -5.352 -0.220 -13.891 1.00 98.62 88 LYS A O 1
ATOM 725 N N . TRP A 1 89 ? -6.502 1.121 -12.505 1.00 98.75 89 TRP A N 1
ATOM 726 C CA . TRP A 1 89 ? -5.381 2.035 -12.261 1.00 98.75 89 TRP A CA 1
ATOM 727 C C . TRP A 1 89 ? -4.161 1.299 -11.690 1.00 98.75 89 TRP A C 1
ATOM 729 O O . TRP A 1 89 ? -3.038 1.537 -12.142 1.00 98.75 89 TRP A O 1
ATOM 739 N N . HIS A 1 90 ? -4.372 0.390 -10.737 1.00 98.75 90 HIS A N 1
ATOM 740 C CA . HIS A 1 90 ? -3.316 -0.382 -10.090 1.00 98.75 90 HIS A CA 1
ATOM 741 C C . HIS A 1 90 ? -2.674 -1.358 -11.079 1.00 98.75 90 HIS A C 1
ATOM 743 O O . HIS A 1 90 ? -1.450 -1.389 -11.200 1.00 98.75 90 HIS A O 1
ATOM 749 N N . LYS A 1 91 ? -3.485 -2.121 -11.822 1.00 98.75 91 LYS A N 1
ATOM 750 C CA . LYS A 1 91 ? -3.027 -3.058 -12.855 1.00 98.75 91 LYS A CA 1
ATOM 751 C C . LYS A 1 91 ? -2.204 -2.357 -13.930 1.00 98.75 91 LYS A C 1
ATOM 753 O O . LYS A 1 91 ? -1.095 -2.799 -14.222 1.00 98.75 91 LYS A O 1
ATOM 758 N N . ASP A 1 92 ? -2.717 -1.259 -14.481 1.00 98.75 92 ASP A N 1
ATOM 759 C CA . ASP A 1 92 ? -2.025 -0.486 -15.514 1.00 98.75 92 ASP A CA 1
ATOM 760 C C . ASP A 1 92 ? -0.685 0.038 -14.978 1.00 98.75 92 ASP A C 1
ATOM 762 O O . ASP A 1 92 ? 0.345 -0.084 -15.636 1.00 98.75 92 ASP A O 1
ATOM 766 N N . THR A 1 93 ? -0.663 0.544 -13.741 1.00 98.81 93 THR A N 1
ATOM 767 C CA . THR A 1 93 ? 0.572 1.036 -13.113 1.00 98.81 93 THR A CA 1
ATOM 768 C C . THR A 1 93 ? 1.590 -0.091 -12.907 1.00 98.81 93 THR A C 1
ATOM 770 O O . THR A 1 93 ? 2.742 0.067 -13.307 1.00 98.81 93 THR A O 1
ATOM 773 N N . CYS A 1 94 ? 1.180 -1.247 -12.370 1.00 98.81 94 CYS A N 1
ATOM 774 C CA . CYS A 1 94 ? 2.054 -2.416 -12.220 1.00 98.81 94 CYS A CA 1
ATOM 775 C C . CYS A 1 94 ? 2.625 -2.896 -13.558 1.00 98.81 94 CYS A C 1
ATOM 777 O O . CYS A 1 94 ? 3.820 -3.172 -13.659 1.00 98.81 94 CYS A O 1
ATOM 779 N N . ASN A 1 95 ? 1.780 -3.006 -14.583 1.00 98.69 95 ASN A N 1
ATOM 780 C CA . ASN A 1 95 ? 2.187 -3.531 -15.881 1.00 98.69 95 ASN A CA 1
ATOM 781 C C . ASN A 1 95 ? 3.168 -2.595 -16.589 1.00 98.69 95 ASN A C 1
ATOM 783 O O . ASN A 1 95 ? 4.144 -3.075 -17.157 1.00 98.69 95 ASN A O 1
ATOM 787 N N . GLU A 1 96 ? 2.979 -1.278 -16.500 1.00 98.56 96 GLU A N 1
ATOM 788 C CA . GLU A 1 96 ? 3.962 -0.324 -17.025 1.00 98.56 96 GLU A CA 1
ATOM 789 C C . GLU A 1 96 ? 5.302 -0.401 -16.278 1.00 98.56 96 GLU A C 1
ATOM 791 O O . GLU A 1 96 ? 6.350 -0.406 -16.919 1.00 98.56 96 GLU A O 1
ATOM 796 N N . MET A 1 97 ? 5.304 -0.576 -14.949 1.00 98.31 97 MET A N 1
ATOM 797 C CA . MET A 1 97 ? 6.554 -0.799 -14.204 1.00 98.31 97 MET A CA 1
ATOM 798 C C . MET A 1 97 ? 7.305 -2.045 -14.690 1.00 98.31 97 MET A C 1
ATOM 800 O O . MET A 1 97 ? 8.526 -2.016 -14.806 1.00 98.31 97 MET A O 1
ATOM 804 N N . ILE A 1 98 ? 6.590 -3.139 -14.974 1.00 98.19 98 ILE A N 1
ATOM 805 C CA . ILE A 1 98 ? 7.186 -4.384 -15.483 1.00 98.19 98 ILE A CA 1
ATOM 806 C C . ILE A 1 98 ? 7.747 -4.175 -16.895 1.00 98.19 98 ILE A C 1
ATOM 808 O O . ILE A 1 98 ? 8.879 -4.576 -17.167 1.00 98.19 98 ILE A O 1
ATOM 812 N N . LYS A 1 99 ? 6.994 -3.502 -17.776 1.00 98.06 99 LYS A N 1
ATOM 813 C CA . LYS A 1 99 ? 7.401 -3.226 -19.165 1.00 98.06 99 LYS A CA 1
ATOM 814 C C . LYS A 1 99 ? 8.715 -2.458 -19.262 1.00 98.06 99 LYS A C 1
ATOM 816 O O . LYS A 1 99 ? 9.507 -2.746 -20.156 1.00 98.06 99 LYS A O 1
ATOM 821 N N . VAL A 1 100 ? 8.991 -1.547 -18.322 1.00 97.69 100 VAL A N 1
ATOM 822 C CA . VAL A 1 100 ? 10.272 -0.816 -18.258 1.00 97.69 100 VAL A CA 1
ATOM 823 C C . VAL A 1 100 ? 11.478 -1.767 -18.273 1.00 97.69 100 VAL A C 1
ATOM 825 O O . VAL A 1 100 ? 12.521 -1.422 -18.824 1.00 97.69 100 VAL A O 1
ATOM 828 N N . PHE A 1 101 ? 11.342 -2.978 -17.726 1.00 96.81 101 PHE A N 1
ATOM 829 C CA . PHE A 1 101 ? 12.426 -3.955 -17.617 1.00 96.81 101 PHE A CA 1
ATOM 830 C C . PHE A 1 101 ? 12.323 -5.135 -18.595 1.00 96.81 101 PHE A C 1
ATOM 832 O O . PHE A 1 101 ? 13.217 -5.981 -18.582 1.00 96.81 101 PHE A O 1
ATOM 839 N N . GLU A 1 102 ? 11.305 -5.197 -19.463 1.00 94.00 102 GLU A N 1
ATOM 840 C CA . GLU A 1 102 ? 10.993 -6.367 -20.310 1.00 94.00 102 GLU A CA 1
ATOM 841 C C . GLU A 1 102 ? 12.156 -6.799 -21.220 1.00 94.00 102 GLU A C 1
ATOM 843 O O . GLU A 1 102 ? 12.352 -7.986 -21.471 1.00 94.00 102 GLU A O 1
ATOM 848 N N . LYS A 1 103 ? 12.973 -5.841 -21.675 1.00 92.00 103 LYS A N 1
ATOM 849 C CA . LYS A 1 103 ? 14.152 -6.082 -22.530 1.00 92.00 103 LYS A CA 1
ATOM 850 C C . LYS A 1 103 ? 15.481 -6.068 -21.764 1.00 92.00 103 LYS A C 1
ATOM 852 O O . LYS A 1 103 ? 16.543 -5.976 -22.375 1.00 92.00 103 LYS A O 1
ATOM 857 N N . SER A 1 104 ? 15.437 -6.106 -20.434 1.00 93.69 104 SER A N 1
ATOM 858 C CA . SER A 1 104 ? 16.615 -6.044 -19.564 1.00 93.69 104 SER A CA 1
ATOM 859 C C . SER A 1 104 ? 16.892 -7.388 -18.881 1.00 93.69 104 SER A C 1
ATOM 861 O O . SER A 1 104 ? 16.077 -8.304 -18.923 1.00 93.69 104 SER A O 1
ATOM 863 N N . SER A 1 105 ? 18.036 -7.506 -18.203 1.00 92.50 105 SER A N 1
ATOM 864 C CA . SER A 1 105 ? 18.350 -8.665 -17.353 1.00 92.50 105 SER A CA 1
ATOM 865 C C . SER A 1 105 ? 17.628 -8.651 -15.996 1.00 92.50 105 SER A C 1
ATOM 867 O O . SER A 1 105 ? 17.744 -9.607 -15.225 1.00 92.50 105 SER A O 1
ATOM 869 N N . VAL A 1 106 ? 16.900 -7.578 -15.668 1.00 95.12 106 VAL A N 1
ATOM 870 C CA . VAL A 1 106 ? 16.246 -7.405 -14.367 1.00 95.12 106 VAL A CA 1
ATOM 871 C C . VAL A 1 106 ? 14.910 -8.142 -14.356 1.00 95.12 106 VAL A C 1
ATOM 873 O O . VAL A 1 106 ? 13.967 -7.759 -15.041 1.00 95.12 106 VAL A O 1
ATOM 876 N N . ASN A 1 107 ? 14.795 -9.167 -13.508 1.00 94.25 107 ASN A N 1
ATOM 877 C CA . ASN A 1 107 ? 13.537 -9.889 -13.302 1.00 94.25 107 ASN A CA 1
ATOM 878 C C . ASN A 1 107 ? 12.574 -9.110 -12.382 1.00 94.25 107 ASN A C 1
ATOM 880 O O . ASN A 1 107 ? 12.449 -9.387 -11.176 1.00 94.25 107 ASN A O 1
ATOM 884 N N . PHE A 1 108 ? 11.907 -8.113 -12.959 1.00 96.38 108 PHE A N 1
ATOM 885 C CA . PHE A 1 108 ? 10.899 -7.303 -12.287 1.00 96.38 108 PHE A CA 1
ATOM 886 C C . PHE A 1 108 ? 9.503 -7.913 -12.465 1.00 96.38 108 PHE A C 1
ATOM 888 O O . PHE A 1 108 ? 8.968 -7.969 -13.565 1.00 96.38 108 PHE A O 1
ATOM 895 N N . THR A 1 109 ? 8.907 -8.395 -11.376 1.00 96.62 109 THR A N 1
ATOM 896 C CA . THR A 1 109 ? 7.645 -9.152 -11.398 1.00 96.62 109 THR A CA 1
ATOM 897 C C . THR A 1 109 ? 6.482 -8.323 -10.858 1.00 96.62 109 THR A C 1
ATOM 899 O O . THR A 1 109 ? 6.677 -7.328 -10.153 1.00 96.62 109 THR A O 1
ATOM 902 N N . TYR A 1 110 ? 5.255 -8.798 -11.089 1.00 98.06 110 TYR A N 1
ATOM 903 C CA . TYR A 1 110 ? 4.043 -8.190 -10.534 1.00 98.06 110 TYR A CA 1
ATOM 904 C C . TYR A 1 110 ? 4.071 -8.114 -9.003 1.00 98.06 110 TYR A C 1
ATOM 906 O O . TYR A 1 110 ? 3.741 -7.087 -8.415 1.00 98.06 110 TYR A O 1
ATOM 914 N N . GLY A 1 111 ? 4.558 -9.170 -8.350 1.00 97.31 111 GLY A N 1
ATOM 915 C CA . GLY A 1 111 ? 4.753 -9.219 -6.905 1.00 97.31 111 GLY A CA 1
ATOM 916 C C . GLY A 1 111 ? 5.642 -8.108 -6.331 1.00 97.31 111 GLY A C 1
ATOM 917 O O . GLY A 1 111 ? 5.401 -7.652 -5.213 1.00 97.31 111 GLY A O 1
ATOM 918 N N . LYS A 1 112 ? 6.640 -7.636 -7.091 1.00 97.44 112 LYS A N 1
ATOM 919 C CA . LYS A 1 112 ? 7.469 -6.481 -6.708 1.00 97.44 112 LYS A CA 1
ATOM 920 C C . LYS A 1 112 ? 6.762 -5.165 -7.022 1.00 97.44 112 LYS A C 1
ATOM 922 O O . LYS A 1 112 ? 6.677 -4.311 -6.145 1.00 97.44 112 LYS A O 1
ATOM 927 N N . ALA A 1 113 ? 6.170 -5.045 -8.211 1.00 98.38 113 ALA A N 1
ATOM 928 C CA . ALA A 1 113 ? 5.414 -3.859 -8.611 1.00 98.38 113 ALA A CA 1
ATOM 929 C C . ALA A 1 113 ? 4.312 -3.501 -7.594 1.00 98.38 113 ALA A C 1
ATOM 931 O O . ALA A 1 113 ? 4.296 -2.390 -7.062 1.00 98.38 113 ALA A O 1
ATOM 932 N N . GLN A 1 114 ? 3.468 -4.474 -7.225 1.00 98.06 114 GLN A N 1
ATOM 933 C CA . GLN A 1 114 ? 2.400 -4.264 -6.241 1.00 98.06 114 GLN A CA 1
ATOM 934 C C . GLN A 1 114 ? 2.943 -3.855 -4.869 1.00 98.06 114 GLN A C 1
ATOM 936 O O . GLN A 1 114 ? 2.310 -3.064 -4.176 1.00 98.06 114 GLN A O 1
ATOM 941 N N . LYS A 1 115 ? 4.112 -4.373 -4.455 1.00 98.06 115 LYS A N 1
ATOM 942 C CA . LYS A 1 115 ? 4.645 -4.099 -3.116 1.00 98.06 115 LYS A CA 1
ATOM 943 C C . LYS A 1 115 ? 5.034 -2.632 -2.991 1.00 98.06 115 LYS A C 1
ATOM 945 O O . LYS A 1 115 ? 4.664 -1.997 -2.009 1.00 98.06 115 LYS A O 1
ATOM 950 N N . LEU A 1 116 ? 5.706 -2.091 -4.008 1.00 98.62 116 LEU A N 1
ATOM 951 C CA . LEU A 1 116 ? 6.057 -0.674 -4.072 1.00 98.62 116 LEU A CA 1
ATOM 952 C C . LEU A 1 116 ? 4.801 0.208 -4.049 1.00 98.62 116 LEU A C 1
ATOM 954 O O . LEU A 1 116 ? 4.699 1.095 -3.205 1.00 98.62 116 LEU A O 1
ATOM 958 N N . ILE A 1 117 ? 3.818 -0.063 -4.914 1.00 98.75 117 ILE A N 1
ATOM 959 C CA . ILE A 1 117 ? 2.581 0.737 -4.991 1.00 98.75 117 ILE A CA 1
ATOM 960 C C . ILE A 1 117 ? 1.821 0.710 -3.658 1.00 98.75 117 ILE A C 1
ATOM 962 O O . ILE A 1 117 ? 1.451 1.755 -3.122 1.00 98.75 117 ILE A O 1
ATOM 966 N N . ASN A 1 118 ? 1.611 -0.474 -3.085 1.00 98.69 118 ASN A N 1
ATOM 967 C CA . ASN A 1 118 ? 0.767 -0.615 -1.902 1.00 98.69 118 ASN A CA 1
ATOM 968 C C . ASN A 1 118 ? 1.458 -0.097 -0.631 1.00 98.69 118 ASN A C 1
ATOM 970 O O . ASN A 1 118 ? 0.794 0.483 0.228 1.00 98.69 118 ASN A O 1
ATOM 974 N N . ILE A 1 119 ? 2.789 -0.207 -0.518 1.00 97.88 119 ILE A N 1
ATOM 975 C CA . ILE A 1 119 ? 3.525 0.452 0.572 1.00 97.88 119 ILE A CA 1
ATOM 976 C C . ILE A 1 119 ? 3.490 1.972 0.429 1.00 97.88 119 ILE A C 1
ATOM 978 O O . ILE A 1 119 ? 3.373 2.666 1.441 1.00 97.88 119 ILE A O 1
ATOM 982 N N . ALA A 1 120 ? 3.547 2.507 -0.792 1.00 98.56 120 ALA A N 1
ATOM 983 C CA . ALA A 1 120 ? 3.386 3.940 -0.997 1.00 98.56 120 ALA A CA 1
ATOM 984 C C . ALA A 1 120 ? 2.004 4.407 -0.504 1.00 98.56 120 ALA A C 1
ATOM 986 O O . ALA A 1 120 ? 1.942 5.281 0.360 1.00 98.56 120 ALA A O 1
ATOM 987 N N . PHE A 1 121 ? 0.912 3.743 -0.911 1.00 98.69 121 PHE A N 1
ATOM 988 C CA . PHE A 1 121 ? -0.430 4.030 -0.381 1.00 98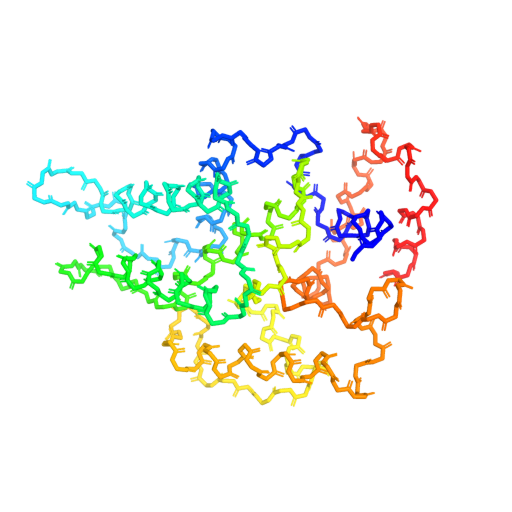.69 121 PHE A CA 1
ATOM 989 C C . PHE A 1 121 ? -0.518 3.927 1.142 1.00 98.69 121 PHE A C 1
ATOM 991 O O . PHE A 1 121 ? -1.123 4.794 1.767 1.00 98.69 121 PHE A O 1
ATOM 998 N N . LYS A 1 122 ? 0.106 2.913 1.756 1.00 97.38 122 LYS A N 1
ATOM 999 C CA . LYS A 1 122 ? 0.140 2.764 3.219 1.00 97.38 122 LYS A CA 1
ATOM 1000 C C . LYS A 1 122 ? 0.743 3.994 3.903 1.00 97.38 122 LYS A C 1
ATOM 1002 O O . LYS A 1 122 ? 0.211 4.455 4.909 1.00 97.38 122 LYS A O 1
ATOM 1007 N N . ASN A 1 123 ? 1.840 4.524 3.364 1.00 97.50 123 ASN A N 1
ATOM 1008 C CA . ASN A 1 123 ? 2.480 5.727 3.898 1.00 97.50 123 ASN A CA 1
ATOM 1009 C C . ASN A 1 123 ? 1.606 6.965 3.675 1.00 97.50 123 ASN A C 1
ATOM 1011 O O . ASN A 1 123 ? 1.395 7.739 4.604 1.00 97.50 123 ASN A O 1
ATOM 1015 N N . PHE A 1 124 ? 1.060 7.113 2.467 1.00 98.00 124 PHE A N 1
ATOM 1016 C CA . PHE A 1 124 ? 0.189 8.224 2.087 1.00 98.00 124 PHE A CA 1
ATOM 1017 C C . PHE A 1 124 ? -1.099 8.291 2.887 1.00 98.00 124 PHE A C 1
ATOM 1019 O O . PHE A 1 124 ? -1.571 9.391 3.160 1.00 98.00 124 PHE A O 1
ATOM 1026 N N . LEU A 1 125 ? -1.630 7.143 3.313 1.00 97.31 125 LEU A N 1
ATOM 1027 C CA . LEU A 1 125 ? -2.746 7.085 4.244 1.00 97.31 125 LEU A CA 1
ATOM 1028 C C . LEU A 1 125 ? -2.419 7.979 5.450 1.00 97.31 125 LEU A C 1
ATOM 1030 O O . LEU A 1 125 ? -3.176 8.882 5.764 1.00 97.31 125 LEU A O 1
ATOM 1034 N N . LEU A 1 126 ? -1.240 7.838 6.058 1.00 95.19 126 LEU A N 1
ATOM 1035 C CA . LEU A 1 126 ? -0.871 8.559 7.282 1.00 95.19 126 LEU A CA 1
ATOM 1036 C C . LEU A 1 126 ? -0.515 10.049 7.101 1.00 95.19 126 LEU A C 1
ATOM 1038 O O . LEU A 1 126 ? -0.217 10.720 8.101 1.00 95.19 126 LEU A O 1
ATOM 1042 N N . PHE A 1 127 ? -0.524 10.574 5.875 1.00 95.12 127 PHE A N 1
ATOM 1043 C CA . PHE A 1 127 ? -0.195 11.973 5.601 1.00 95.12 127 PHE A CA 1
ATOM 1044 C C . PHE A 1 127 ? -1.332 12.911 6.030 1.00 95.12 127 PHE A C 1
ATOM 1046 O O . PHE A 1 127 ? -2.513 12.565 6.021 1.00 95.12 127 PHE A O 1
ATOM 1053 N N . ASN A 1 128 ? -0.986 14.149 6.372 1.00 92.00 128 ASN A N 1
ATOM 1054 C CA . ASN A 1 128 ? -1.970 15.208 6.558 1.00 92.00 128 ASN A CA 1
ATOM 1055 C C . ASN A 1 128 ? -2.706 15.480 5.238 1.00 92.00 128 ASN A C 1
ATOM 1057 O O . ASN A 1 128 ? -2.114 15.433 4.160 1.00 92.00 128 ASN A O 1
ATOM 1061 N N . GLY A 1 129 ? -4.006 15.765 5.328 1.00 92.00 129 GLY A N 1
ATOM 1062 C CA . GLY A 1 129 ? -4.867 15.968 4.160 1.00 92.00 129 GLY A CA 1
ATOM 1063 C C . GLY A 1 129 ? -5.345 14.679 3.482 1.00 92.00 129 GLY A C 1
ATOM 1064 O O . GLY A 1 129 ? -6.180 14.761 2.583 1.00 92.00 129 GLY A O 1
ATOM 1065 N N . ALA A 1 130 ? -4.881 13.503 3.921 1.00 94.81 130 ALA A N 1
ATOM 1066 C CA . ALA A 1 130 ? -5.384 12.226 3.432 1.00 94.81 130 ALA A CA 1
ATOM 1067 C C . ALA A 1 130 ? -6.884 12.071 3.735 1.00 94.81 130 ALA A C 1
ATOM 1069 O O . ALA A 1 130 ? -7.345 12.310 4.854 1.00 94.81 130 ALA A O 1
ATOM 1070 N N . LYS A 1 131 ? -7.651 11.645 2.727 1.00 94.75 131 LYS A N 1
ATOM 1071 C CA . LYS A 1 131 ? -9.083 11.347 2.847 1.00 94.75 131 LYS A CA 1
ATOM 1072 C C . LYS A 1 131 ? -9.324 9.876 2.541 1.00 94.75 131 LYS A C 1
ATOM 1074 O O . LYS A 1 131 ? -8.835 9.376 1.534 1.00 94.75 131 LYS A O 1
ATOM 1079 N N . GLU A 1 132 ? -10.114 9.204 3.377 1.00 94.19 132 GLU A N 1
ATOM 1080 C CA . GLU A 1 132 ? -10.402 7.758 3.292 1.00 94.19 132 GLU A CA 1
ATOM 1081 C C . GLU A 1 132 ? -10.900 7.302 1.909 1.00 94.19 132 GLU A C 1
ATOM 1083 O O . GLU A 1 132 ? -10.578 6.199 1.468 1.00 94.19 132 GLU A O 1
ATOM 1088 N N . GLU A 1 133 ? -11.627 8.159 1.191 1.00 96.38 133 GLU A N 1
ATOM 1089 C CA . GLU A 1 133 ? -12.126 7.897 -0.166 1.00 96.38 133 GLU A CA 1
ATOM 1090 C C . GLU A 1 133 ? -11.015 7.509 -1.158 1.00 96.38 133 GLU A C 1
ATOM 1092 O O . GLU A 1 133 ? -11.205 6.591 -1.952 1.00 96.38 133 GLU A O 1
ATOM 1097 N N . TYR A 1 134 ? -9.817 8.099 -1.054 1.00 98.06 134 TYR A N 1
ATOM 1098 C CA . TYR A 1 134 ? -8.678 7.761 -1.919 1.00 98.06 134 TYR A CA 1
ATOM 1099 C C . TYR A 1 134 ? -8.070 6.389 -1.617 1.00 98.06 134 TYR A C 1
ATOM 1101 O O . TYR A 1 134 ? -7.287 5.886 -2.418 1.00 98.06 134 TYR A O 1
ATOM 1109 N N . PHE A 1 135 ? -8.405 5.785 -0.478 1.00 98.12 135 PHE A N 1
ATOM 1110 C CA . PHE A 1 135 ? -7.773 4.556 0.006 1.00 98.12 135 PHE A CA 1
ATOM 1111 C C . PHE A 1 135 ? -8.753 3.398 0.182 1.00 98.12 135 PHE A C 1
ATOM 1113 O O . PHE A 1 135 ? -8.352 2.286 0.526 1.00 98.12 135 PHE A O 1
ATOM 1120 N N . THR A 1 136 ? -10.042 3.644 -0.057 1.00 96.69 136 THR A N 1
ATOM 1121 C CA . THR A 1 136 ? -11.127 2.687 0.198 1.00 96.69 136 THR A CA 1
ATOM 1122 C C . THR A 1 136 ? -10.926 1.376 -0.564 1.00 96.69 136 THR A C 1
ATOM 1124 O O . THR A 1 136 ? -11.165 0.301 -0.016 1.00 96.69 136 THR A O 1
ATOM 1127 N N . TYR A 1 137 ? -10.435 1.465 -1.800 1.00 98.06 137 TYR A N 1
ATOM 1128 C CA . TYR A 1 137 ? -10.220 0.315 -2.680 1.00 98.06 137 TYR A CA 1
ATOM 1129 C C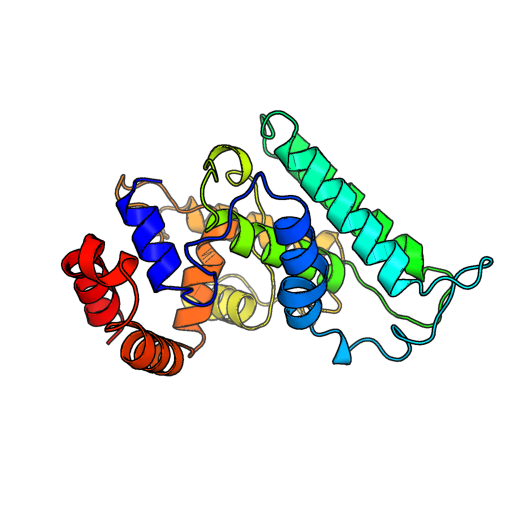 . TYR A 1 137 ? -8.762 -0.158 -2.727 1.00 98.06 137 TYR A C 1
ATOM 1131 O O . TYR A 1 137 ? -8.463 -1.118 -3.430 1.00 98.06 137 TYR A O 1
ATOM 1139 N N . CYS A 1 138 ? -7.857 0.478 -1.972 1.00 98.69 138 CYS A N 1
ATOM 1140 C CA . CYS A 1 138 ? -6.446 0.121 -1.989 1.00 98.69 138 CYS A CA 1
ATOM 1141 C C . CYS A 1 138 ? -6.205 -1.315 -1.518 1.00 98.69 138 CYS A C 1
ATOM 1143 O O . CYS A 1 138 ? -6.773 -1.789 -0.531 1.00 98.69 138 CYS A O 1
ATOM 1145 N N . HIS A 1 139 ? -5.304 -1.984 -2.226 1.00 98.69 139 HIS A N 1
ATOM 1146 C CA . HIS A 1 139 ? -4.915 -3.357 -1.964 1.00 98.69 139 HIS A CA 1
ATOM 1147 C C . HIS A 1 139 ? -3.963 -3.485 -0.769 1.00 98.69 139 HIS A C 1
ATOM 1149 O O . HIS A 1 139 ? -3.264 -2.547 -0.386 1.00 98.69 139 HIS A O 1
ATOM 1155 N N . THR A 1 140 ? -3.896 -4.688 -0.199 1.00 98.31 140 THR A N 1
ATOM 1156 C CA . THR A 1 140 ? -2.921 -5.029 0.841 1.00 98.31 140 THR A CA 1
ATOM 1157 C C . THR A 1 140 ? -1.513 -5.133 0.229 1.00 98.31 140 THR A C 1
ATOM 1159 O O . THR A 1 140 ? -1.360 -5.830 -0.780 1.00 98.31 140 THR A O 1
ATOM 1162 N N . PRO A 1 141 ? -0.460 -4.529 0.814 1.00 97.44 141 PRO A N 1
ATOM 1163 C CA . PRO A 1 141 ? 0.924 -4.694 0.367 1.00 97.44 141 PRO A CA 1
ATOM 1164 C C . PRO A 1 141 ? 1.469 -6.100 0.669 1.00 97.44 141 PRO A C 1
ATOM 1166 O O . PRO A 1 141 ? 2.097 -6.335 1.699 1.00 97.44 141 PRO A O 1
ATOM 1169 N N . ILE A 1 142 ? 1.275 -7.052 -0.247 1.00 96.88 142 ILE A N 1
ATOM 1170 C CA . ILE A 1 142 ? 1.601 -8.464 0.007 1.00 96.88 142 ILE A CA 1
ATOM 1171 C C . ILE A 1 142 ? 3.106 -8.656 0.231 1.00 96.88 142 ILE A C 1
ATOM 1173 O O . ILE A 1 142 ? 3.909 -8.430 -0.674 1.00 96.88 142 ILE A O 1
ATOM 1177 N N . ASP A 1 143 ? 3.468 -9.128 1.423 1.00 94.06 143 ASP A N 1
ATOM 1178 C CA . ASP A 1 143 ? 4.807 -9.575 1.808 1.00 94.06 143 ASP A CA 1
ATOM 1179 C C . ASP A 1 143 ? 4.757 -10.811 2.721 1.00 94.06 143 ASP A C 1
ATOM 1181 O O . ASP A 1 143 ? 3.725 -11.462 2.873 1.00 94.06 143 ASP A O 1
ATOM 1185 N N . ASN A 1 144 ? 5.884 -11.155 3.348 1.00 92.50 144 ASN A N 1
ATOM 1186 C CA . ASN A 1 144 ? 5.953 -12.293 4.261 1.00 92.50 144 ASN A CA 1
ATOM 1187 C C . ASN A 1 144 ? 5.091 -12.132 5.527 1.00 92.50 144 ASN A C 1
ATOM 1189 O O . ASN A 1 144 ? 4.570 -13.141 6.000 1.00 92.50 144 ASN A O 1
ATOM 1193 N N . ASN A 1 145 ? 4.921 -10.918 6.060 1.00 92.25 145 ASN A N 1
ATOM 1194 C CA . ASN A 1 145 ? 4.092 -10.675 7.245 1.00 92.25 145 ASN A CA 1
ATOM 1195 C C . ASN A 1 145 ? 2.615 -10.853 6.896 1.00 92.25 145 ASN A C 1
ATOM 1197 O O . ASN A 1 145 ? 1.897 -11.574 7.587 1.00 92.25 145 ASN A O 1
ATOM 1201 N N . VAL A 1 146 ? 2.180 -10.296 5.765 1.00 95.06 146 VAL A N 1
ATOM 1202 C CA . VAL A 1 146 ? 0.811 -10.481 5.267 1.00 95.06 146 VAL A CA 1
ATOM 1203 C C . VAL A 1 146 ? 0.543 -11.945 4.931 1.00 95.06 146 VAL A C 1
ATOM 1205 O O . VAL A 1 146 ? -0.511 -12.470 5.281 1.00 95.06 146 VAL A O 1
ATOM 1208 N N . LEU A 1 147 ? 1.488 -12.652 4.304 1.00 94.69 147 LEU A N 1
ATOM 1209 C CA . LEU A 1 147 ? 1.338 -14.085 4.025 1.00 94.69 147 LEU A CA 1
ATOM 1210 C C . LEU A 1 147 ? 1.287 -14.928 5.309 1.00 94.69 147 LEU A C 1
ATOM 1212 O O . LEU A 1 147 ? 0.546 -15.915 5.370 1.00 94.69 147 LEU A O 1
ATOM 1216 N N . TYR A 1 148 ? 2.053 -14.553 6.336 1.00 92.75 148 TYR A N 1
ATOM 1217 C CA . TYR A 1 148 ? 1.979 -15.174 7.656 1.00 92.75 148 TYR A CA 1
ATOM 1218 C C . TYR A 1 148 ? 0.602 -14.953 8.286 1.00 92.75 148 TYR A C 1
ATOM 1220 O O . TYR A 1 148 ? -0.048 -15.927 8.672 1.00 92.75 148 TYR A O 1
ATOM 1228 N N . TRP A 1 149 ? 0.129 -13.705 8.303 1.00 95.19 149 TRP A N 1
ATOM 1229 C CA . TRP A 1 149 ? -1.193 -13.321 8.790 1.00 95.19 149 TRP A CA 1
ATOM 1230 C C . TRP A 1 149 ? -2.312 -14.081 8.067 1.00 95.19 149 TRP A C 1
ATOM 1232 O O . TRP A 1 149 ? -3.135 -14.731 8.711 1.00 95.19 149 TRP A O 1
ATOM 1242 N N . CYS A 1 150 ? -2.276 -14.120 6.731 1.00 95.38 150 CYS A N 1
ATOM 1243 C CA . CYS A 1 150 ? -3.236 -14.856 5.907 1.00 95.38 150 CYS A CA 1
ATOM 1244 C C . CYS A 1 150 ? -3.348 -16.319 6.354 1.00 95.38 150 CYS A C 1
ATOM 1246 O O . CYS A 1 150 ? -4.445 -16.840 6.539 1.00 95.38 150 CYS A O 1
ATOM 1248 N N . LYS A 1 151 ? -2.206 -16.980 6.575 1.00 93.75 151 LYS A N 1
ATOM 1249 C CA . LYS A 1 151 ? -2.161 -18.391 6.973 1.00 93.75 151 LYS A CA 1
ATOM 1250 C C . LYS A 1 151 ? -2.599 -18.615 8.419 1.00 93.75 151 LYS A C 1
ATOM 1252 O O . LYS A 1 151 ? -3.277 -19.601 8.698 1.00 93.75 151 LYS A O 1
ATOM 1257 N N . LYS A 1 152 ? -2.108 -17.794 9.348 1.00 92.56 152 LYS A N 1
ATOM 1258 C CA . LYS A 1 152 ? -2.203 -18.050 10.793 1.00 92.56 152 LYS A CA 1
ATOM 1259 C C . LYS A 1 152 ? -3.448 -17.471 11.433 1.00 92.56 152 LYS A C 1
ATOM 1261 O O . LYS A 1 152 ? -3.935 -18.055 12.392 1.00 92.56 152 LYS A O 1
ATOM 1266 N N . VAL A 1 153 ? -3.940 -16.367 10.891 1.00 92.31 153 VAL A N 1
ATOM 1267 C CA . VAL A 1 153 ? -5.094 -15.646 11.413 1.00 92.31 153 VAL A CA 1
ATOM 1268 C C . VAL A 1 153 ? -6.293 -15.882 10.507 1.00 92.31 153 VAL A C 1
ATOM 1270 O O . VAL A 1 153 ? -7.291 -16.440 10.948 1.00 92.31 153 VAL A O 1
ATOM 1273 N N . ALA A 1 154 ? -6.181 -15.527 9.225 1.00 94.38 154 ALA A N 1
ATOM 1274 C CA . ALA A 1 154 ? -7.329 -15.556 8.321 1.00 94.38 154 ALA A CA 1
ATOM 1275 C C . ALA A 1 154 ? -7.701 -16.966 7.821 1.00 94.38 154 ALA A C 1
ATOM 1277 O O . ALA A 1 154 ? -8.743 -17.157 7.194 1.00 94.38 154 ALA A O 1
ATOM 1278 N N . GLY A 1 155 ? -6.847 -17.968 8.059 1.00 94.62 155 GLY A N 1
ATOM 1279 C CA . GLY A 1 155 ? -7.046 -19.333 7.560 1.00 94.62 155 GLY A CA 1
ATOM 1280 C C . GLY A 1 155 ? -7.009 -19.444 6.028 1.00 94.62 155 GLY A C 1
ATOM 1281 O O . GLY A 1 155 ? -7.470 -20.438 5.464 1.00 94.62 155 GLY A O 1
ATOM 1282 N N . ILE A 1 156 ? -6.459 -18.440 5.341 1.00 95.56 156 ILE A N 1
ATOM 1283 C CA . ILE A 1 156 ? -6.303 -18.413 3.888 1.00 95.56 156 ILE A CA 1
ATOM 1284 C C . ILE A 1 156 ? -5.167 -19.366 3.507 1.00 95.56 156 ILE A C 1
ATOM 1286 O O . ILE A 1 156 ? -4.051 -19.296 4.034 1.00 95.56 156 ILE A O 1
ATOM 1290 N N . LYS A 1 157 ? -5.451 -20.291 2.580 1.00 90.31 157 LYS A N 1
ATOM 1291 C CA . LYS A 1 157 ? -4.469 -21.283 2.124 1.00 90.31 157 LYS A CA 1
ATOM 1292 C C . LYS A 1 157 ? -3.221 -20.596 1.569 1.00 90.31 157 LYS A C 1
ATOM 1294 O O . LYS A 1 157 ? -3.302 -19.629 0.818 1.00 90.31 157 LYS A O 1
ATOM 1299 N N . ARG A 1 158 ? -2.060 -21.155 1.916 1.00 81.31 158 ARG A N 1
ATOM 1300 C CA . ARG A 1 158 ? -0.758 -20.665 1.458 1.00 81.31 158 ARG A CA 1
ATOM 1301 C C . ARG A 1 158 ? -0.671 -20.717 -0.068 1.00 81.31 158 ARG A C 1
ATOM 1303 O O . ARG A 1 158 ? -0.888 -21.773 -0.656 1.00 81.31 158 ARG A O 1
ATOM 1310 N N . ILE A 1 159 ? -0.243 -19.611 -0.667 1.00 84.81 159 ILE A N 1
ATOM 1311 C CA . ILE A 1 159 ? 0.148 -19.562 -2.076 1.00 84.81 159 ILE A CA 1
ATOM 1312 C C . ILE A 1 159 ? 1.543 -20.168 -2.223 1.00 84.81 159 ILE A C 1
ATOM 1314 O O . ILE A 1 159 ? 2.457 -19.845 -1.459 1.00 84.81 159 ILE A O 1
ATOM 1318 N N . ASN A 1 160 ? 1.708 -21.071 -3.190 1.00 84.62 160 ASN A N 1
ATOM 1319 C CA . ASN A 1 160 ? 2.963 -21.787 -3.416 1.00 84.62 160 ASN A CA 1
ATOM 1320 C C . ASN A 1 160 ? 3.964 -20.973 -4.260 1.00 84.62 160 ASN A C 1
ATOM 1322 O O . ASN A 1 160 ? 4.527 -21.470 -5.229 1.00 84.62 160 ASN A O 1
ATOM 1326 N N . CYS A 1 161 ? 4.171 -19.705 -3.906 1.00 88.69 161 CYS A N 1
ATOM 1327 C CA . CYS A 1 161 ? 5.208 -18.857 -4.482 1.00 88.69 161 CYS A CA 1
ATOM 1328 C C . CYS A 1 161 ? 5.690 -17.831 -3.446 1.00 88.69 161 CYS A C 1
ATOM 1330 O O . CYS A 1 161 ? 4.993 -17.521 -2.478 1.00 88.69 161 CYS A O 1
ATOM 1332 N N . ALA A 1 162 ? 6.893 -17.290 -3.640 1.00 92.19 162 ALA A N 1
ATOM 1333 C CA . ALA A 1 162 ? 7.311 -16.101 -2.902 1.00 92.19 162 ALA A CA 1
ATOM 1334 C C . ALA A 1 162 ? 6.486 -14.894 -3.376 1.00 92.19 162 ALA A C 1
ATOM 1336 O O . ALA A 1 162 ? 6.222 -14.776 -4.575 1.00 92.19 162 ALA A O 1
ATOM 1337 N N . TRP A 1 163 ? 6.127 -13.978 -2.468 1.00 94.56 163 TRP A N 1
ATOM 1338 C CA . TRP A 1 163 ? 5.391 -12.756 -2.830 1.00 94.56 163 TRP A CA 1
ATOM 1339 C C . TRP A 1 163 ? 6.117 -11.968 -3.925 1.00 94.56 163 TRP A C 1
ATOM 1341 O O . TRP A 1 163 ? 5.487 -11.481 -4.853 1.00 94.56 163 TRP A O 1
ATOM 1351 N N . SER A 1 164 ? 7.452 -11.927 -3.881 1.00 94.88 164 SER A N 1
ATOM 1352 C CA . SER A 1 164 ? 8.290 -11.199 -4.835 1.00 94.88 164 SER A CA 1
ATOM 1353 C C . SER A 1 164 ? 8.365 -11.850 -6.216 1.00 94.88 164 SER A C 1
ATOM 1355 O O . SER A 1 164 ? 8.930 -11.251 -7.126 1.00 94.88 164 SER A O 1
ATOM 1357 N N . ASN A 1 165 ? 7.812 -13.050 -6.399 1.00 93.81 165 ASN A N 1
ATOM 1358 C CA . ASN A 1 165 ? 7.727 -13.753 -7.682 1.00 93.81 165 ASN A CA 1
ATOM 1359 C C . ASN A 1 165 ? 6.271 -14.030 -8.090 1.00 93.81 165 ASN A C 1
ATOM 1361 O O . ASN A 1 165 ? 6.026 -14.805 -9.009 1.00 93.81 165 ASN A O 1
ATOM 1365 N N . MET A 1 166 ? 5.308 -13.423 -7.396 1.00 94.75 166 MET A N 1
ATOM 1366 C CA . MET A 1 166 ? 3.886 -13.585 -7.673 1.00 94.75 166 MET A CA 1
ATOM 1367 C C . MET A 1 166 ? 3.521 -12.947 -9.022 1.00 94.75 166 MET A C 1
ATOM 1369 O O . MET A 1 166 ? 4.015 -11.863 -9.352 1.00 94.75 166 MET A O 1
ATOM 1373 N N . ASN A 1 167 ? 2.673 -13.629 -9.793 1.00 96.44 167 ASN A N 1
ATOM 1374 C CA . ASN A 1 167 ? 2.061 -13.090 -11.007 1.00 96.44 167 ASN A CA 1
ATOM 1375 C C . ASN A 1 167 ? 0.766 -12.325 -10.666 1.00 96.44 167 ASN A C 1
ATOM 1377 O O . ASN A 1 167 ? 0.330 -12.314 -9.515 1.00 96.44 167 ASN A O 1
ATOM 1381 N N . GLU A 1 168 ? 0.167 -11.671 -11.662 1.00 97.38 168 GLU A N 1
ATOM 1382 C CA . GLU A 1 168 ? -1.062 -10.888 -11.475 1.00 97.38 168 GLU A CA 1
ATOM 1383 C C . GLU A 1 168 ? -2.218 -11.744 -10.933 1.00 97.38 168 GLU A C 1
ATOM 1385 O O . GLU A 1 168 ? -2.873 -11.351 -9.972 1.00 97.38 168 GLU A O 1
ATOM 1390 N N . GLU A 1 169 ? -2.442 -12.928 -11.504 1.00 96.56 169 GLU A N 1
ATOM 1391 C CA . GLU A 1 169 ? -3.575 -13.797 -11.161 1.00 96.56 169 GLU A CA 1
ATOM 1392 C C . GLU A 1 169 ? -3.548 -14.236 -9.693 1.00 96.56 169 GLU A C 1
ATOM 1394 O O . GLU A 1 169 ? -4.516 -14.026 -8.964 1.00 96.56 169 GLU A O 1
ATOM 1399 N N . LEU A 1 170 ? -2.413 -14.775 -9.231 1.00 96.31 170 LEU A N 1
ATOM 1400 C CA . LEU A 1 170 ? -2.234 -15.196 -7.838 1.00 96.31 170 LEU A CA 1
ATOM 1401 C C . LEU A 1 170 ? -2.339 -14.013 -6.872 1.00 96.31 170 LEU A C 1
ATOM 1403 O O . LEU A 1 170 ? -2.816 -14.166 -5.747 1.00 96.31 170 LEU A O 1
ATOM 1407 N N . TYR A 1 171 ? -1.878 -12.837 -7.301 1.00 97.81 171 TYR A N 1
ATOM 1408 C CA . TYR A 1 171 ? -1.985 -11.620 -6.512 1.00 97.81 171 TYR A CA 1
ATOM 1409 C C . TYR A 1 171 ? -3.440 -11.187 -6.334 1.00 97.81 171 TYR A C 1
ATOM 1411 O O . TYR A 1 171 ? -3.861 -10.959 -5.200 1.00 97.81 171 TYR A O 1
ATOM 1419 N N . ILE A 1 172 ? -4.214 -11.108 -7.419 1.00 97.50 172 ILE A N 1
ATOM 1420 C CA . ILE A 1 172 ? -5.628 -10.718 -7.362 1.00 97.50 172 ILE A CA 1
ATOM 1421 C C . ILE A 1 172 ? -6.436 -11.745 -6.569 1.00 97.50 172 ILE A C 1
ATOM 1423 O O . ILE A 1 172 ? -7.205 -11.359 -5.692 1.00 97.50 172 ILE A O 1
ATOM 1427 N N . GLU A 1 173 ? -6.198 -13.043 -6.779 1.00 96.50 173 GLU A N 1
ATOM 1428 C CA . GLU A 1 173 ? -6.844 -14.103 -5.998 1.00 96.50 173 GLU A CA 1
ATOM 1429 C C . GLU A 1 173 ? -6.605 -13.921 -4.488 1.00 96.50 173 GLU A C 1
ATOM 1431 O O . GLU A 1 173 ? -7.519 -14.105 -3.681 1.00 96.50 173 GLU A O 1
ATOM 1436 N N . LEU A 1 174 ? -5.391 -13.531 -4.083 1.00 97.69 174 LEU A N 1
ATOM 1437 C CA . LEU A 1 174 ? -5.096 -13.258 -2.678 1.00 97.69 174 LEU A CA 1
ATOM 1438 C C . LEU A 1 174 ? -5.821 -12.011 -2.159 1.00 97.69 174 LEU A C 1
ATOM 1440 O O . LEU A 1 174 ? -6.339 -12.045 -1.044 1.00 97.69 174 LEU A O 1
ATOM 1444 N N . GLN A 1 175 ? -5.861 -10.927 -2.941 1.00 98.00 175 GLN A N 1
ATOM 1445 C CA . GLN A 1 175 ? -6.557 -9.693 -2.555 1.00 98.00 175 GLN A CA 1
ATOM 1446 C C . GLN A 1 175 ? -8.046 -9.939 -2.308 1.00 98.00 175 GLN A C 1
ATOM 1448 O O . GLN A 1 175 ? -8.585 -9.458 -1.306 1.00 98.00 175 GLN A O 1
ATOM 1453 N N . GLU A 1 176 ? -8.692 -10.722 -3.173 1.00 97.88 176 GLU A N 1
ATOM 1454 C CA . GLU A 1 176 ? -10.104 -11.069 -3.010 1.00 97.88 176 GLU A CA 1
ATOM 1455 C C . GLU A 1 176 ? -10.323 -11.920 -1.759 1.00 97.88 176 GLU A C 1
ATOM 1457 O O . GLU A 1 176 ? -11.164 -11.574 -0.935 1.00 97.88 176 GLU A O 1
ATOM 1462 N N . LYS A 1 177 ? -9.490 -12.941 -1.513 1.00 97.94 177 LYS A N 1
ATOM 1463 C CA . LYS A 1 177 ? -9.590 -13.761 -0.290 1.00 97.94 177 LYS A CA 1
ATOM 1464 C C . LYS A 1 177 ? -9.394 -12.958 0.995 1.00 97.94 177 LYS A C 1
ATOM 1466 O O . LYS A 1 177 ? -10.062 -13.228 1.993 1.00 97.94 177 LYS A O 1
ATOM 1471 N N . ILE A 1 178 ? -8.486 -11.978 0.994 1.00 98.12 178 ILE A N 1
ATOM 1472 C CA . ILE A 1 178 ? -8.322 -11.051 2.123 1.00 98.12 178 ILE A CA 1
ATOM 1473 C C . ILE A 1 178 ? -9.607 -10.234 2.308 1.00 98.12 178 ILE A C 1
ATOM 1475 O O . ILE A 1 178 ? -10.109 -10.135 3.428 1.00 98.12 178 ILE A O 1
ATOM 1479 N N . SER A 1 179 ? -10.168 -9.695 1.222 1.00 97.81 179 SER A N 1
ATOM 1480 C CA . SER A 1 179 ? -11.398 -8.897 1.273 1.00 97.81 179 SER A CA 1
ATOM 1481 C C . SER A 1 179 ? -12.596 -9.709 1.768 1.00 97.81 179 SER A C 1
ATOM 1483 O O . SER A 1 179 ? -13.352 -9.242 2.620 1.00 97.81 179 SER A O 1
ATOM 1485 N N . GLU A 1 180 ? -12.755 -10.936 1.271 1.00 98.00 180 GLU A N 1
ATOM 1486 C CA . GLU A 1 180 ? -13.786 -11.886 1.692 1.00 98.00 180 GLU A CA 1
ATOM 1487 C C . GLU A 1 180 ? -13.674 -12.202 3.183 1.00 98.00 180 GLU A C 1
ATOM 1489 O O . GLU A 1 180 ? -14.674 -12.139 3.895 1.00 98.00 180 GLU A O 1
ATOM 1494 N N . TYR A 1 181 ? -12.463 -12.485 3.680 1.00 98.06 181 TYR A N 1
ATOM 1495 C CA . TYR A 1 181 ? -12.247 -12.720 5.106 1.00 98.06 181 TYR A CA 1
ATOM 1496 C C . TYR A 1 181 ? -12.670 -11.508 5.941 1.00 98.06 181 TYR A C 1
ATOM 1498 O O . TYR A 1 181 ? -13.459 -11.668 6.873 1.00 98.06 181 TYR A O 1
ATOM 1506 N N . LEU A 1 182 ? -12.194 -10.307 5.588 1.00 97.94 182 LEU A N 1
ATOM 1507 C CA . LEU A 1 182 ? -12.486 -9.074 6.328 1.00 97.94 182 LEU A CA 1
ATOM 1508 C C . LEU A 1 182 ? -13.991 -8.772 6.379 1.00 97.94 182 LEU A C 1
ATOM 1510 O O . LEU A 1 182 ? -14.477 -8.284 7.395 1.00 97.94 182 LEU A O 1
ATOM 1514 N N . LYS A 1 183 ? -14.734 -9.086 5.315 1.00 97.31 183 LYS A N 1
ATOM 1515 C CA . LYS A 1 183 ? -16.190 -8.875 5.231 1.00 97.31 183 LYS A CA 1
ATOM 1516 C C . LYS A 1 183 ? -17.023 -10.004 5.842 1.00 97.31 183 LYS A C 1
ATOM 1518 O O . LYS A 1 183 ? -18.236 -9.858 5.940 1.00 97.31 183 LYS A O 1
ATOM 1523 N N . SER A 1 184 ? -16.409 -11.130 6.197 1.00 97.06 184 SER A N 1
ATOM 1524 C CA . SER A 1 184 ? -17.121 -12.289 6.740 1.00 97.06 184 SER A CA 1
ATOM 1525 C C . SER A 1 184 ? -17.366 -12.175 8.244 1.00 97.06 184 SER A C 1
ATOM 1527 O O . SER A 1 184 ? -16.597 -11.536 8.958 1.00 97.06 184 SER A O 1
ATOM 1529 N N . ASP A 1 185 ? -18.345 -12.928 8.750 1.00 95.50 185 ASP A N 1
ATOM 1530 C CA . ASP A 1 185 ? -18.645 -13.026 10.190 1.00 95.50 185 ASP A CA 1
ATOM 1531 C C . ASP A 1 185 ? -17.485 -13.594 11.028 1.00 95.50 185 ASP A C 1
ATOM 1533 O O . ASP A 1 185 ? -17.475 -13.493 12.253 1.00 95.50 185 ASP A O 1
ATOM 1537 N N . LYS A 1 186 ? -16.481 -14.203 10.379 1.00 94.69 186 LYS A N 1
ATOM 1538 C CA . LYS A 1 186 ? -15.262 -14.673 11.053 1.00 94.69 186 LYS A CA 1
ATOM 1539 C C . LYS A 1 186 ? -14.367 -13.513 11.490 1.00 94.69 186 LYS A C 1
ATOM 1541 O O . LYS A 1 186 ? -13.547 -13.696 12.389 1.00 94.69 186 LYS A O 1
ATOM 1546 N N . ASN A 1 187 ? -14.494 -12.343 10.863 1.00 96.25 187 ASN A N 1
ATOM 1547 C CA . ASN A 1 187 ? -13.732 -11.164 11.236 1.00 96.25 187 ASN A CA 1
ATOM 1548 C C . ASN A 1 187 ? -14.367 -10.464 12.444 1.00 96.25 187 ASN A C 1
ATOM 1550 O O . ASN A 1 187 ? -15.176 -9.552 12.309 1.00 96.25 187 ASN A O 1
ATOM 1554 N N . THR A 1 188 ? -13.946 -10.864 13.638 1.00 93.50 188 THR A N 1
ATOM 1555 C CA . THR A 1 188 ? -14.358 -10.221 14.895 1.00 93.50 188 THR A CA 1
ATOM 1556 C C . THR A 1 188 ? -13.343 -9.202 15.415 1.00 93.50 188 THR A C 1
ATOM 1558 O O . THR A 1 188 ? -13.636 -8.475 16.360 1.00 93.50 188 THR A O 1
ATOM 1561 N N . LYS A 1 189 ? -12.142 -9.152 14.820 1.00 93.31 189 LYS A N 1
ATOM 1562 C CA . LYS A 1 189 ? -10.992 -8.394 15.341 1.00 93.31 189 LYS A CA 1
ATOM 1563 C C . LYS A 1 189 ? -10.656 -7.150 14.523 1.00 93.31 189 LYS A C 1
ATOM 1565 O O . LYS A 1 189 ? -10.292 -6.124 15.086 1.00 93.31 189 LYS A O 1
ATOM 1570 N N . TYR A 1 190 ? -10.724 -7.242 13.199 1.00 95.62 190 TYR A N 1
ATOM 1571 C CA . TYR A 1 190 ? -10.210 -6.221 12.291 1.00 95.62 190 TYR A CA 1
ATOM 1572 C C . TYR A 1 190 ? -11.339 -5.298 11.851 1.00 95.62 190 TYR A C 1
ATOM 1574 O O . TYR A 1 190 ? -11.818 -5.359 10.714 1.00 95.62 190 TYR A O 1
ATOM 1582 N N . LEU A 1 191 ? -11.776 -4.462 12.789 1.00 96.25 191 LEU A N 1
ATOM 1583 C CA . LEU A 1 191 ? -12.877 -3.519 12.629 1.00 96.25 191 LEU A CA 1
ATOM 1584 C C . LEU A 1 191 ? -12.398 -2.092 12.921 1.00 96.25 191 LEU A C 1
ATOM 1586 O O . LEU A 1 191 ? -11.524 -1.876 13.764 1.00 96.25 191 LEU A O 1
ATOM 1590 N N . TYR A 1 192 ? -12.984 -1.120 12.232 1.00 95.50 192 TYR A N 1
ATOM 1591 C CA . TYR A 1 192 ? -12.935 0.280 12.640 1.00 95.50 192 TYR A CA 1
ATOM 1592 C C . TYR A 1 192 ? -13.764 0.493 13.912 1.00 95.50 192 TYR A C 1
ATOM 1594 O O . TYR A 1 192 ? -14.590 -0.344 14.282 1.00 95.50 192 TYR A O 1
ATOM 1602 N N . GLU A 1 193 ? -13.592 1.637 14.576 1.00 92.56 193 GLU A N 1
ATOM 1603 C CA . GLU A 1 193 ? -14.370 1.961 15.783 1.00 92.56 193 GLU A CA 1
ATOM 1604 C C . GLU A 1 193 ? -15.883 2.025 15.561 1.00 92.56 193 GLU A C 1
ATOM 1606 O O . GLU A 1 193 ? -16.649 1.786 16.489 1.00 92.56 193 GLU A O 1
ATOM 1611 N N . ASP A 1 194 ? -16.316 2.323 14.337 1.00 93.19 194 ASP A N 1
ATOM 1612 C CA . ASP A 1 194 ? -17.732 2.319 13.961 1.00 93.19 194 ASP A CA 1
ATOM 1613 C C . ASP A 1 194 ? -18.295 0.905 13.701 1.00 93.19 194 ASP A C 1
ATOM 1615 O O . ASP A 1 194 ? -19.456 0.761 13.320 1.00 93.19 194 ASP A O 1
ATOM 1619 N N . GLY A 1 195 ? -17.486 -0.140 13.907 1.00 94.25 195 GLY A N 1
ATOM 1620 C CA . GLY A 1 195 ? -17.858 -1.544 13.750 1.00 94.25 195 GLY A CA 1
ATOM 1621 C C . GLY A 1 195 ? -17.771 -2.068 12.317 1.00 94.25 195 GLY A C 1
ATOM 1622 O O . GLY A 1 195 ? -17.965 -3.264 12.102 1.00 94.25 195 GLY A O 1
ATOM 1623 N N . ARG A 1 196 ? -17.462 -1.226 11.322 1.00 95.25 196 ARG A N 1
ATOM 1624 C CA . ARG A 1 196 ? -17.265 -1.692 9.942 1.00 95.25 196 ARG A CA 1
ATOM 1625 C C . ARG A 1 196 ? -15.938 -2.449 9.806 1.00 95.25 196 ARG A C 1
ATOM 1627 O O . ARG A 1 196 ? -14.965 -2.084 10.465 1.00 95.25 196 ARG A O 1
ATOM 1634 N N . PRO A 1 197 ? -15.843 -3.438 8.901 1.00 97.12 197 PRO A N 1
ATOM 1635 C CA . PRO A 1 197 ? -14.567 -4.047 8.546 1.00 97.12 197 PRO A CA 1
ATOM 1636 C C . PRO A 1 197 ? -13.531 -3.023 8.088 1.00 97.12 197 PRO A C 1
ATOM 1638 O O . PRO A 1 197 ? -13.854 -2.101 7.331 1.00 97.12 197 PRO A O 1
ATOM 1641 N N . ILE A 1 198 ? -12.276 -3.221 8.494 1.00 97.00 198 ILE A N 1
ATOM 1642 C CA . ILE A 1 198 ? -11.166 -2.451 7.928 1.00 97.00 198 ILE A CA 1
ATOM 1643 C C . ILE A 1 198 ? -10.981 -2.766 6.436 1.00 97.00 198 ILE A C 1
ATOM 1645 O O . ILE A 1 198 ? -11.372 -3.834 5.960 1.00 97.00 198 ILE A O 1
ATOM 1649 N N . SER A 1 199 ? -10.365 -1.851 5.685 1.00 96.75 199 SER A N 1
ATOM 1650 C CA . SER A 1 199 ? -10.057 -2.094 4.271 1.00 96.75 199 SER A CA 1
ATOM 1651 C C . SER A 1 199 ? -8.852 -3.027 4.094 1.00 96.75 199 SER A C 1
ATOM 1653 O O . SER A 1 199 ? -8.051 -3.224 5.013 1.00 96.75 199 SER A O 1
ATOM 1655 N N . ASN A 1 200 ? -8.685 -3.557 2.876 1.00 98.00 200 ASN A N 1
ATOM 1656 C CA . ASN A 1 200 ? -7.523 -4.367 2.502 1.00 98.00 200 ASN A CA 1
ATOM 1657 C C . ASN A 1 200 ? -6.199 -3.650 2.818 1.00 98.00 200 ASN A C 1
ATOM 1659 O O . ASN A 1 200 ? -5.294 -4.269 3.371 1.00 98.00 200 ASN A O 1
ATOM 1663 N N . LEU A 1 201 ? -6.066 -2.355 2.517 1.00 98.19 201 LEU A N 1
ATOM 1664 C CA . LEU A 1 201 ? -4.850 -1.600 2.840 1.00 98.19 201 LEU A CA 1
ATOM 1665 C C . LEU A 1 201 ? -4.553 -1.585 4.349 1.00 98.19 201 LEU A C 1
ATOM 1667 O O . LEU A 1 201 ? -3.403 -1.733 4.760 1.00 98.19 201 LEU A O 1
ATOM 1671 N N . VAL A 1 202 ? -5.587 -1.423 5.179 1.00 97.69 202 VAL A N 1
ATOM 1672 C CA . VAL A 1 202 ? -5.430 -1.237 6.627 1.00 97.69 202 VAL A CA 1
ATOM 1673 C C . VAL A 1 202 ? -5.010 -2.526 7.344 1.00 97.69 202 VA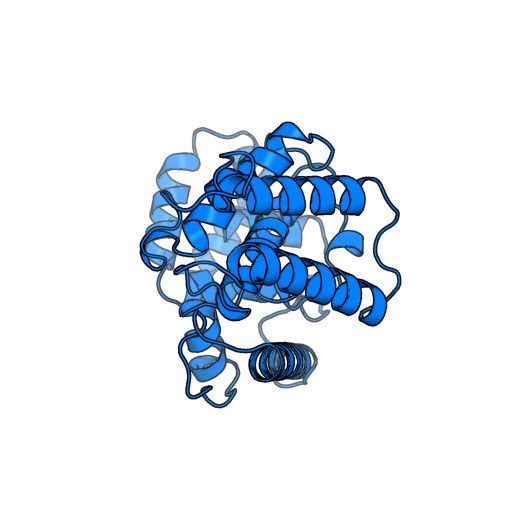L A C 1
ATOM 1675 O O . VAL A 1 202 ? -4.327 -2.457 8.367 1.00 97.69 202 VAL A O 1
ATOM 1678 N N . VAL A 1 203 ? -5.327 -3.710 6.806 1.00 96.81 203 VAL A N 1
ATOM 1679 C CA . VAL A 1 203 ? -4.940 -4.985 7.444 1.00 96.81 203 VAL A CA 1
ATOM 1680 C C . VAL A 1 203 ? -3.425 -5.138 7.597 1.00 96.81 203 VAL A C 1
ATOM 1682 O O . VAL A 1 203 ? -2.963 -5.772 8.541 1.00 96.81 203 VAL A O 1
ATOM 1685 N N . ASP A 1 204 ? -2.639 -4.501 6.727 1.00 95.88 204 ASP A N 1
ATOM 1686 C CA . ASP A 1 204 ? -1.178 -4.568 6.759 1.00 95.88 204 ASP A CA 1
ATOM 1687 C C . ASP A 1 204 ? -0.574 -3.934 8.017 1.00 95.88 204 ASP A C 1
ATOM 1689 O O . ASP A 1 204 ? 0.450 -4.398 8.510 1.00 95.88 204 ASP A O 1
ATOM 1693 N N . PHE A 1 205 ? -1.217 -2.912 8.590 1.00 94.94 205 PHE A N 1
ATOM 1694 C CA . PHE A 1 205 ? -0.783 -2.323 9.862 1.00 94.94 205 PHE A CA 1
ATOM 1695 C C . PHE A 1 205 ? -0.831 -3.355 10.991 1.00 94.94 205 PHE A C 1
ATOM 1697 O O . PHE A 1 205 ? 0.103 -3.456 11.781 1.00 94.94 205 PHE A O 1
ATOM 1704 N N . TYR A 1 206 ? -1.890 -4.163 11.021 1.00 93.81 206 TYR A N 1
ATOM 1705 C CA . TYR A 1 206 ? -2.061 -5.219 12.012 1.00 93.81 206 TYR A CA 1
ATOM 1706 C C . TYR A 1 206 ? -1.180 -6.431 11.713 1.00 93.81 206 TYR A C 1
ATOM 1708 O O . TYR A 1 206 ? -0.482 -6.913 12.602 1.00 93.81 206 TYR A O 1
ATOM 1716 N N . ALA A 1 207 ? -1.155 -6.889 10.457 1.00 92.81 207 ALA A N 1
ATOM 1717 C CA . ALA A 1 207 ? -0.332 -8.018 10.031 1.00 92.81 207 ALA A CA 1
ATOM 1718 C C . ALA A 1 207 ? 1.159 -7.779 10.317 1.00 92.81 207 ALA A C 1
ATOM 1720 O O . ALA A 1 207 ? 1.872 -8.702 10.709 1.00 92.81 207 ALA A O 1
ATOM 1721 N N . TRP A 1 208 ? 1.628 -6.538 10.162 1.00 88.31 208 TRP A N 1
ATOM 1722 C CA . TRP A 1 208 ? 3.008 -6.159 10.449 1.00 88.31 208 TRP A CA 1
ATOM 1723 C C . TRP A 1 208 ? 3.361 -6.294 11.938 1.00 88.31 208 TRP A C 1
ATOM 1725 O O . TRP A 1 208 ? 4.435 -6.805 12.264 1.00 88.31 208 TRP A O 1
ATOM 1735 N N . ILE A 1 209 ? 2.455 -5.905 12.838 1.00 86.19 209 ILE A N 1
ATOM 1736 C CA . ILE A 1 209 ? 2.647 -6.029 14.290 1.00 86.19 209 ILE A CA 1
ATOM 1737 C C . ILE A 1 209 ? 2.542 -7.484 14.743 1.00 86.19 209 ILE A C 1
ATOM 1739 O O . ILE A 1 209 ? 3.454 -7.995 15.393 1.00 86.19 209 ILE A O 1
ATOM 1743 N N . GLU A 1 210 ? 1.501 -8.193 14.309 1.00 84.88 210 GLU A N 1
ATOM 1744 C CA . GLU A 1 210 ? 1.279 -9.607 14.641 1.00 84.88 210 GLU A CA 1
ATOM 1745 C C . GLU A 1 210 ? 2.354 -10.542 14.065 1.00 84.88 210 GLU A C 1
ATOM 1747 O O . GLU A 1 210 ? 2.579 -11.634 14.587 1.00 84.88 210 GLU A O 1
ATOM 1752 N N . GLY A 1 211 ? 3.049 -10.111 13.008 1.00 74.25 211 GLY A N 1
ATOM 1753 C CA . GLY A 1 211 ? 4.206 -10.794 12.427 1.00 74.25 211 GLY A CA 1
ATOM 1754 C C . GLY A 1 211 ? 5.483 -10.739 13.278 1.00 74.25 211 GLY A C 1
ATOM 1755 O O . GLY A 1 211 ? 6.505 -11.266 12.841 1.00 74.25 211 GLY A O 1
ATOM 1756 N N . GLY A 1 212 ? 5.445 -10.132 14.471 1.00 68.50 212 GLY A N 1
ATOM 1757 C CA . GLY A 1 212 ? 6.553 -10.128 15.434 1.00 68.50 212 GLY A CA 1
ATOM 1758 C C . GLY A 1 212 ? 7.286 -8.792 15.578 1.00 68.50 212 GLY A C 1
ATOM 1759 O O . GLY A 1 212 ? 8.409 -8.772 16.073 1.00 68.50 212 GLY A O 1
ATOM 1760 N N . ASN A 1 213 ? 6.685 -7.672 15.158 1.00 71.62 213 ASN A N 1
ATOM 1761 C CA . ASN A 1 213 ? 7.298 -6.342 15.300 1.00 71.62 213 ASN A CA 1
ATOM 1762 C C . ASN A 1 213 ? 6.836 -5.575 16.550 1.00 71.62 213 ASN A C 1
ATOM 1764 O O . ASN A 1 213 ? 7.192 -4.408 16.705 1.00 71.62 213 ASN A O 1
ATOM 1768 N N . THR A 1 214 ? 6.077 -6.203 17.451 1.00 76.50 214 THR A N 1
ATOM 1769 C CA . THR A 1 214 ? 5.530 -5.548 18.648 1.00 76.50 214 THR A CA 1
ATOM 1770 C C . THR A 1 214 ? 6.607 -4.964 19.562 1.00 76.50 214 THR A C 1
ATOM 1772 O O . THR A 1 214 ? 6.520 -3.799 19.934 1.00 76.50 214 THR A O 1
ATOM 1775 N N . GLU A 1 215 ? 7.666 -5.714 19.879 1.00 76.38 215 GLU A N 1
ATOM 1776 C CA . GLU A 1 215 ? 8.755 -5.216 20.737 1.00 76.38 215 GLU A CA 1
ATOM 1777 C C . GLU A 1 215 ? 9.472 -4.019 20.107 1.00 76.38 215 GLU A C 1
ATOM 1779 O O . GLU A 1 215 ? 9.710 -3.003 20.759 1.00 76.38 215 GLU A O 1
ATOM 1784 N N . LYS A 1 216 ? 9.759 -4.109 18.803 1.00 76.56 216 LYS A N 1
ATOM 1785 C CA . LYS A 1 216 ? 10.366 -3.014 18.044 1.00 76.56 216 LYS A CA 1
ATOM 1786 C C . LYS A 1 216 ? 9.466 -1.779 18.039 1.00 76.56 216 LYS A C 1
ATOM 1788 O O . LYS A 1 216 ? 9.971 -0.669 18.171 1.00 76.56 216 LYS A O 1
ATOM 1793 N N . LEU A 1 217 ? 8.153 -1.970 17.905 1.00 79.12 217 LEU A N 1
ATOM 1794 C CA . LEU A 1 217 ? 7.179 -0.889 17.970 1.00 79.12 217 LEU A CA 1
ATOM 1795 C C . LEU A 1 217 ? 7.187 -0.211 19.348 1.00 79.12 217 LEU A C 1
ATOM 1797 O O . LEU A 1 217 ? 7.232 1.015 19.419 1.00 79.12 217 LEU A O 1
ATOM 1801 N N . ILE A 1 218 ? 7.163 -0.994 20.428 1.00 75.69 218 ILE A N 1
ATOM 1802 C CA . ILE A 1 218 ? 7.179 -0.477 21.803 1.00 75.69 218 ILE A CA 1
ATOM 1803 C C . ILE A 1 218 ? 8.461 0.324 22.059 1.00 75.69 218 ILE A C 1
ATOM 1805 O O . ILE A 1 218 ? 8.394 1.421 22.610 1.00 75.69 218 ILE A O 1
ATOM 1809 N N . ILE A 1 219 ? 9.618 -0.176 21.612 1.00 78.06 219 ILE A N 1
ATOM 1810 C CA . ILE A 1 219 ? 10.900 0.540 21.711 1.00 78.06 219 ILE A CA 1
ATOM 1811 C C . ILE A 1 219 ? 10.849 1.860 20.933 1.00 78.06 219 ILE A C 1
ATOM 1813 O O . ILE A 1 219 ? 11.269 2.895 21.451 1.00 78.06 219 ILE A O 1
ATOM 1817 N N . GLU A 1 220 ? 10.320 1.844 19.708 1.00 77.31 220 GLU A N 1
ATOM 1818 C CA . GLU A 1 220 ? 10.199 3.043 18.875 1.00 77.31 220 GLU A CA 1
ATOM 1819 C C . GLU A 1 220 ? 9.330 4.108 19.557 1.00 77.31 220 GLU A C 1
ATOM 1821 O O . GLU A 1 220 ? 9.746 5.258 19.697 1.00 77.31 220 GLU A O 1
ATOM 1826 N N . TRP A 1 221 ? 8.167 3.721 20.088 1.00 75.75 221 TRP A N 1
ATOM 1827 C CA . TRP A 1 221 ? 7.318 4.632 20.857 1.00 75.75 221 TRP A CA 1
ATOM 1828 C C . TRP A 1 221 ? 7.977 5.108 22.151 1.00 75.75 221 TRP A C 1
ATOM 1830 O O . TRP A 1 221 ? 7.845 6.284 22.481 1.00 75.75 221 TRP A O 1
ATOM 1840 N N . GLY A 1 222 ? 8.744 4.261 22.842 1.00 70.12 222 GLY A N 1
ATOM 1841 C CA . GLY A 1 222 ? 9.541 4.660 24.006 1.00 70.12 222 GLY A CA 1
ATOM 1842 C C . GLY A 1 222 ? 10.562 5.761 23.691 1.00 70.12 222 GLY A C 1
ATOM 1843 O O . GLY A 1 222 ? 10.796 6.641 24.517 1.00 70.12 222 GLY A O 1
ATOM 1844 N N . ASN A 1 223 ? 11.116 5.768 22.476 1.00 70.88 223 ASN A N 1
ATOM 1845 C CA . ASN A 1 223 ? 12.052 6.799 22.018 1.00 70.88 223 ASN A CA 1
ATOM 1846 C C . ASN A 1 223 ? 11.354 8.100 21.568 1.00 70.88 223 ASN A C 1
ATOM 1848 O O . ASN A 1 223 ? 11.952 9.179 21.647 1.00 70.88 223 ASN A O 1
ATOM 1852 N N . ILE A 1 224 ? 10.109 8.005 21.084 1.00 69.00 224 ILE A N 1
ATOM 1853 C CA . ILE A 1 224 ? 9.335 9.109 20.486 1.00 69.00 224 ILE A CA 1
ATOM 1854 C C . ILE A 1 224 ? 8.432 9.825 21.508 1.00 69.00 224 ILE A C 1
ATOM 1856 O O . ILE A 1 224 ? 8.193 11.029 21.369 1.00 69.00 224 ILE A O 1
ATOM 1860 N N . SER A 1 225 ? 7.956 9.120 22.540 1.00 60.84 225 SER A N 1
ATOM 1861 C CA . SER A 1 225 ? 6.881 9.534 23.465 1.00 60.84 225 SER A CA 1
ATOM 1862 C C . SER A 1 225 ? 7.095 10.878 24.167 1.00 60.84 225 SER A C 1
ATOM 1864 O O . SER A 1 225 ? 6.135 11.528 24.565 1.00 60.84 225 SER A O 1
ATOM 1866 N N . THR A 1 226 ? 8.332 11.362 24.269 1.00 51.34 226 THR A N 1
ATOM 1867 C CA . THR A 1 226 ? 8.654 12.630 24.948 1.00 51.34 226 THR A CA 1
ATOM 1868 C C . THR A 1 226 ? 8.936 13.804 24.007 1.00 51.34 226 THR A C 1
ATOM 1870 O O . THR A 1 226 ? 9.186 14.912 24.480 1.00 51.34 226 THR A O 1
ATOM 1873 N N . LYS A 1 227 ? 8.917 13.604 22.679 1.00 55.44 227 LYS A N 1
ATOM 1874 C CA . LYS A 1 227 ? 9.472 14.578 21.714 1.00 55.44 227 LYS A CA 1
ATOM 1875 C C . LYS A 1 227 ? 8.499 15.091 20.656 1.00 55.44 227 LYS A C 1
ATOM 1877 O O . LYS A 1 227 ? 8.876 15.961 19.876 1.00 55.44 227 LYS A O 1
ATOM 1882 N N . VAL A 1 228 ? 7.263 14.593 20.612 1.00 66.12 228 VAL A N 1
ATOM 1883 C CA . VAL A 1 228 ? 6.328 14.913 19.522 1.00 66.12 228 VAL A CA 1
ATOM 1884 C C . VAL A 1 228 ? 4.985 15.368 20.080 1.00 66.12 228 VAL A C 1
ATOM 1886 O O . VAL A 1 228 ? 4.339 14.642 20.832 1.00 66.12 228 VAL A O 1
ATOM 1889 N N . LYS A 1 229 ? 4.530 16.554 19.653 1.00 76.62 229 LYS A N 1
ATOM 1890 C CA . LYS A 1 229 ? 3.213 17.124 19.993 1.00 76.62 229 LYS A CA 1
ATOM 1891 C C . LYS A 1 229 ? 2.064 16.132 19.766 1.00 76.62 229 LYS A C 1
ATOM 1893 O O . LYS A 1 229 ? 1.150 16.055 20.574 1.00 76.62 229 LYS A O 1
ATOM 1898 N N . PHE A 1 230 ? 2.162 15.317 18.715 1.00 80.25 230 PHE A N 1
ATOM 1899 C CA . PHE A 1 230 ? 1.216 14.239 18.432 1.00 80.25 230 PHE A CA 1
ATOM 1900 C C . PHE A 1 230 ? 1.023 13.267 19.604 1.00 80.25 230 PHE A C 1
ATOM 1902 O O . PHE A 1 230 ? -0.110 12.860 19.843 1.00 80.25 230 PHE A O 1
ATOM 1909 N N . TYR A 1 231 ? 2.085 12.899 20.331 1.00 76.19 231 TYR A N 1
ATOM 1910 C CA . TYR A 1 231 ? 1.950 12.008 21.483 1.00 76.19 231 TYR A CA 1
ATOM 1911 C C . TYR A 1 231 ? 1.150 12.684 22.595 1.00 76.19 231 TYR A C 1
ATOM 1913 O O . TYR A 1 231 ? 0.158 12.131 23.050 1.00 76.19 231 TYR A O 1
ATOM 1921 N N . ILE A 1 232 ? 1.529 13.911 22.963 1.00 78.56 232 ILE A N 1
ATOM 1922 C CA . ILE A 1 232 ? 0.861 14.685 24.020 1.00 78.56 232 ILE A CA 1
ATOM 1923 C C . ILE A 1 232 ? -0.627 14.861 23.699 1.00 78.56 232 ILE A C 1
ATOM 1925 O O . ILE A 1 232 ? -1.485 14.602 24.539 1.00 78.56 232 ILE A O 1
ATOM 1929 N N . ASP A 1 233 ? -0.943 15.227 22.456 1.00 84.94 233 ASP A N 1
ATOM 1930 C CA . ASP A 1 233 ? -2.318 15.488 22.027 1.00 84.94 233 ASP A CA 1
ATOM 1931 C C . ASP A 1 233 ? -3.193 14.215 21.993 1.00 84.94 233 ASP A C 1
ATOM 1933 O O . ASP A 1 233 ? -4.420 14.321 21.929 1.00 84.94 233 ASP A O 1
ATOM 1937 N N . ASN A 1 234 ? -2.598 13.012 22.013 1.00 85.81 234 ASN A N 1
ATOM 1938 C CA . ASN A 1 234 ? -3.309 11.739 21.833 1.00 85.81 234 ASN A CA 1
ATOM 1939 C C . ASN A 1 234 ? -2.928 10.652 22.858 1.00 85.81 234 ASN A C 1
ATOM 1941 O O . ASN A 1 234 ? -3.274 9.484 22.661 1.00 85.81 234 ASN A O 1
ATOM 1945 N N . GLU A 1 235 ? -2.266 11.020 23.959 1.00 84.25 235 GLU A N 1
ATOM 1946 C CA . GLU A 1 235 ? -1.628 10.111 24.924 1.00 84.25 235 GLU A CA 1
ATOM 1947 C C . GLU A 1 235 ? -2.551 8.973 25.372 1.00 84.25 235 GLU A C 1
ATOM 1949 O O . GLU A 1 235 ? -2.179 7.803 25.315 1.00 84.25 235 GLU A O 1
ATOM 1954 N N . LYS A 1 236 ? -3.795 9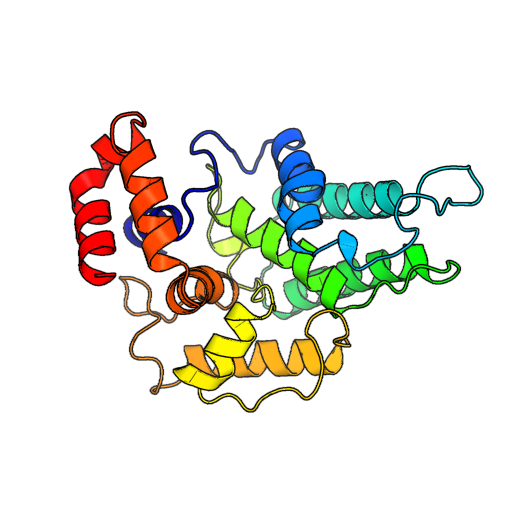.300 25.742 1.00 86.62 236 LYS A N 1
ATOM 1955 C CA . LYS A 1 236 ? -4.773 8.312 26.212 1.00 86.62 236 LYS A CA 1
ATOM 1956 C C . LYS A 1 236 ? -5.019 7.198 25.190 1.00 86.62 236 LYS A C 1
ATOM 1958 O O . LYS A 1 236 ? -5.040 6.031 25.559 1.00 86.62 236 LYS A O 1
ATOM 1963 N N . ILE A 1 237 ? -5.209 7.552 23.917 1.00 86.50 237 ILE A N 1
ATOM 1964 C CA . ILE A 1 237 ? -5.478 6.574 22.853 1.00 86.50 237 ILE A CA 1
ATOM 1965 C C . ILE A 1 237 ? -4.223 5.742 22.592 1.00 86.50 237 ILE A C 1
ATOM 1967 O O . ILE A 1 237 ? -4.320 4.527 22.446 1.00 86.50 237 ILE A O 1
ATOM 1971 N N . ILE A 1 238 ? -3.054 6.386 22.564 1.00 84.69 238 ILE A N 1
ATOM 1972 C CA . ILE A 1 238 ? -1.772 5.718 22.326 1.00 84.69 238 ILE A CA 1
ATOM 1973 C C . ILE A 1 238 ? -1.509 4.673 23.411 1.00 84.69 238 ILE A C 1
ATOM 1975 O O . ILE A 1 238 ? -1.267 3.516 23.078 1.00 84.69 238 ILE A O 1
ATOM 1979 N N . ASN A 1 239 ? -1.636 5.046 24.685 1.00 84.88 239 ASN A N 1
ATOM 1980 C CA . ASN A 1 239 ? -1.422 4.131 25.805 1.00 84.88 239 ASN A CA 1
ATOM 1981 C C . ASN A 1 239 ? -2.388 2.946 25.755 1.00 84.88 239 ASN A C 1
ATOM 1983 O O . ASN A 1 239 ? -1.942 1.810 25.841 1.00 84.88 239 ASN A O 1
ATOM 1987 N N . THR A 1 240 ? -3.676 3.180 25.483 1.00 87.88 240 THR A N 1
ATOM 1988 C CA . THR A 1 240 ? -4.641 2.083 25.311 1.00 87.88 240 THR A CA 1
ATOM 1989 C C . THR A 1 240 ? -4.265 1.145 24.160 1.00 87.88 240 THR A C 1
ATOM 1991 O O . THR A 1 240 ? -4.441 -0.065 24.269 1.00 87.88 240 THR A O 1
ATOM 1994 N N . VAL A 1 241 ? -3.757 1.660 23.036 1.00 85.62 241 VAL A N 1
ATOM 1995 C CA . VAL A 1 241 ? -3.301 0.796 21.933 1.00 85.62 241 VAL A CA 1
ATOM 1996 C C . VAL A 1 241 ? -2.079 -0.012 22.354 1.00 85.62 241 VAL A C 1
ATOM 1998 O O . VAL A 1 241 ? -2.062 -1.214 22.122 1.00 85.62 241 VAL A O 1
ATOM 2001 N N . LEU A 1 242 ? -1.084 0.621 22.978 1.00 82.62 242 LEU A N 1
ATOM 2002 C CA . LEU A 1 242 ? 0.150 -0.040 23.402 1.00 82.62 242 LEU A CA 1
ATOM 2003 C C . LEU A 1 242 ? -0.097 -1.100 24.484 1.00 82.62 242 LEU A C 1
ATOM 2005 O O . LEU A 1 242 ? 0.489 -2.174 24.404 1.00 82.62 242 LEU A O 1
ATOM 2009 N N . GLU A 1 243 ? -0.989 -0.841 25.441 1.00 84.81 243 GLU A N 1
ATOM 2010 C CA . GLU A 1 243 ? -1.411 -1.810 26.464 1.00 84.81 243 GLU A CA 1
ATOM 2011 C C . GLU A 1 243 ? -2.066 -3.047 25.841 1.00 84.81 243 GLU A C 1
ATOM 2013 O O . GLU A 1 243 ? -1.770 -4.163 26.243 1.00 84.81 243 GLU A O 1
ATOM 2018 N N . ASN A 1 244 ? -2.901 -2.873 24.811 1.00 82.81 244 ASN A N 1
ATOM 2019 C CA . ASN A 1 244 ? -3.542 -3.994 24.110 1.00 82.81 244 ASN A CA 1
ATOM 2020 C C . ASN A 1 244 ? -2.575 -4.819 23.240 1.00 82.81 244 ASN A C 1
ATOM 2022 O O . ASN A 1 244 ? -2.970 -5.857 22.705 1.00 82.81 244 ASN A O 1
ATOM 2026 N N . LEU A 1 245 ? -1.349 -4.334 23.028 1.00 77.25 245 LEU A N 1
ATOM 2027 C CA . LEU A 1 245 ? -0.306 -5.046 22.294 1.00 77.25 245 LEU A CA 1
ATOM 2028 C C . LEU A 1 245 ? 0.627 -5.857 23.211 1.00 77.25 245 LEU A C 1
ATOM 2030 O O . LEU A 1 245 ? 1.377 -6.679 22.681 1.00 77.25 245 LEU A O 1
ATOM 2034 N N . GLN A 1 246 ? 0.603 -5.617 24.530 1.00 68.25 246 GLN A N 1
ATOM 2035 C CA . GLN A 1 246 ? 1.370 -6.352 25.550 1.00 68.25 246 GLN A CA 1
ATOM 2036 C C . GLN A 1 246 ? 0.663 -7.649 25.957 1.00 68.25 246 GLN A C 1
ATOM 2038 O O . GLN A 1 246 ? 1.388 -8.646 26.172 1.00 68.25 246 GLN A O 1
#

Radius of gyration: 18.12 Å; chains: 1; bounding box: 42×40×52 Å